Protein AF-0000000085936648 (afdb_homodimer)

Nearest PDB structures (foldseek):
  6j65-assembly1_B  TM=9.846E-01  e=3.143E-17  Homo sapiens
  5waa-assembly1_B  TM=9.973E-01  e=6.636E-17  Homo sapiens
  5km6-assembly1_A-2  TM=9.902E-01  e=6.236E-17  Homo sapiens
  7q2u-assembly2_DDD  TM=9.787E-01  e=6.636E-17  Homo sapiens
  1kpc-assembly1_B  TM=9.960E-01  e=1.797E-16  Homo sapiens

Solvent-accessible surface area (backbone atoms only — not comparable to full-atom values): 17339 Å² total; per-residue (Å²): 136,84,81,74,78,74,75,72,74,74,54,70,61,56,55,50,49,48,51,51,50,50,49,48,45,48,49,47,48,50,49,53,68,63,43,30,67,52,37,58,43,7,72,70,45,62,76,68,81,85,48,74,63,56,36,43,74,69,64,73,43,93,73,57,68,75,48,74,63,97,55,35,41,29,28,52,47,91,75,56,83,39,86,36,28,33,34,37,28,56,66,63,92,43,46,41,65,77,72,59,51,82,89,39,25,58,59,47,6,48,49,55,50,47,50,34,51,51,38,54,74,70,63,40,82,59,14,26,30,40,36,34,48,27,45,44,19,26,28,24,51,60,56,50,39,46,36,39,37,38,20,75,49,76,41,50,53,61,56,59,138,82,81,74,79,75,74,71,74,74,53,70,62,56,56,52,47,50,51,49,48,50,48,48,46,47,48,46,48,50,48,54,69,63,43,31,67,52,38,57,42,7,72,70,44,64,77,69,81,86,49,75,62,56,34,42,74,69,64,73,44,91,72,60,68,76,50,72,62,97,54,35,42,28,30,50,46,92,75,56,81,39,86,36,28,31,34,36,30,55,66,62,94,44,44,43,63,76,72,62,51,81,90,38,25,59,59,49,7,48,51,55,51,46,50,34,51,51,38,56,75,70,62,39,80,58,14,26,30,41,36,33,48,27,44,46,19,26,28,24,52,61,54,48,39,45,35,39,38,36,18,74,50,77,42,50,53,61,57,59

Sequence (320 aa):
MMIAAIFGRLPFSAISSIRVMKYTERLLHLHLRRMSSEVVKSQTAVAGGDTIFGRIIRKEIPAKIIHEDDYALAFHDVSPQAPIHFLVIPKKPLDMLQNATEQDEALLGKLMLMAAKVAKMLDLKDGYRVVVNNGRHGCQSVYHLHLHVLGGRQLDWPPGMMIAAIFGRLPFSAISSIRVMKYTERLLHLHLRRMSSEVVKSQTAVAGGDTIFGRIIRKEIPAKIIHEDDYALAFHDVSPQAPIHFLVIPKKPLDMLQNATEQDEALLGKLMLMAAKVAKMLDLKDGYRVVVNNGRHGCQSVYHLHLHVLGGRQLDWPPG

InterPro domains:
  IPR001310 Histidine triad (HIT) protein [PR00332] (52-68)
  IPR001310 Histidine triad (HIT) protein [PR00332] (73-91)
  IPR001310 Histidine triad (HIT) protein [PR00332] (140-150)
  IPR001310 Histidine triad (HIT) protein [PTHR23089] (29-160)
  IPR011146 HIT-like domain [PF01230] (58-154)
  IPR011146 HIT-like domain [PS51084] (52-160)
  IPR019808 Histidine triad, conserved site [PS00892] (133-151)
  IPR036265 HIT-like superfamily [G3DSA:3.30.428.10] (33-160)
  IPR036265 HIT-like superfamily [SSF54197] (49-159)

Foldseek 3Di:
DPPPPPPPPPPPVVVVVVVVVVVVVVVVVVVVVPDDPLLVLLVPADDDDDWVVLCVLVVVDDFAWQDDDPFWTKTFDPDAPAPGKIKIFTNPFAQFPVPDDPVCVVSVVVSVVVLVVSCVVVPQPVDWDWAWQGHNVSSDNGRGTMIMIHGPDDDDPPPD/DPPPPCPPPPPPVVVVVVVVVVVVVVVVVVVVVPDDPLLVLLVPADDDDDWVVLCVLVVVDDFAWQDDDPFWTKTFDPDAPAPGKIKIFTNDFAQFPVPDDPVCVVSVVVSVVVLVVSCVVVPQPVDWDWAWQGHNVSSDNGRGTMIMIHGPDDDDPPPD

Structure (mmCIF, N/CA/C/O backbone):
data_AF-0000000085936648-model_v1
#
loop_
_entity.id
_entity.type
_entity.pdbx_description
1 polymer 'HIT domain-containing protein'
#
loop_
_atom_site.group_PDB
_atom_site.id
_atom_site.type_symbol
_atom_site.label_atom_id
_atom_site.label_alt_id
_atom_site.label_comp_id
_atom_site.label_asym_id
_atom_site.label_entity_id
_atom_site.label_seq_id
_atom_site.pdbx_PDB_ins_code
_atom_site.Cartn_x
_atom_site.Cartn_y
_atom_site.Cartn_z
_atom_site.occupancy
_atom_site.B_iso_or_equiv
_atom_site.auth_seq_id
_atom_site.auth_comp_id
_atom_site.auth_asym_id
_atom_site.auth_atom_id
_atom_site.pdbx_PDB_model_num
ATOM 1 N N . MET A 1 1 ? -24.875 76.562 -0.358 1 28.91 1 MET A N 1
ATOM 2 C CA . MET A 1 1 ? -24.219 75.5 -1.089 1 28.91 1 MET A CA 1
ATOM 3 C C . MET A 1 1 ? -24.203 74.25 -0.261 1 28.91 1 MET A C 1
ATOM 5 O O . MET A 1 1 ? -23.609 74.188 0.824 1 28.91 1 MET A O 1
ATOM 9 N N . MET A 1 2 ? -25.344 73.375 -0.375 1 32.31 2 MET A N 1
ATOM 10 C CA . MET A 1 2 ? -25.844 72.125 0.295 1 32.31 2 MET A CA 1
ATOM 11 C C . MET A 1 2 ? -24.906 70.938 0.043 1 32.31 2 MET A C 1
ATOM 13 O O . MET A 1 2 ? -24.672 70.562 -1.105 1 32.31 2 MET A O 1
ATOM 17 N N . ILE A 1 3 ? -23.812 70.812 0.792 1 36.78 3 ILE A N 1
ATOM 18 C CA . ILE A 1 3 ? -22.891 69.688 0.75 1 36.78 3 ILE A CA 1
ATOM 19 C C . ILE A 1 3 ? -23.656 68.375 0.926 1 36.78 3 ILE A C 1
ATOM 21 O O . ILE A 1 3 ? -24.219 68.125 1.993 1 36.78 3 ILE A O 1
ATOM 25 N N . ALA A 1 4 ? -24.438 67.938 -0.12 1 36.66 4 ALA A N 1
ATOM 26 C CA . ALA A 1 4 ? -25.094 66.625 -0.205 1 36.66 4 ALA A CA 1
ATOM 27 C C . ALA A 1 4 ? -24.109 65.5 0.046 1 36.66 4 ALA A C 1
ATOM 29 O O . ALA A 1 4 ? -23.078 65.375 -0.628 1 36.66 4 ALA A O 1
ATOM 30 N N . ALA A 1 5 ? -24.016 65 1.308 1 37.31 5 ALA A N 1
ATOM 31 C CA . ALA A 1 5 ? -23.328 63.812 1.857 1 37.31 5 ALA A CA 1
ATOM 32 C C . ALA A 1 5 ? -23.625 62.562 1.033 1 37.31 5 ALA A C 1
ATOM 34 O O . ALA A 1 5 ? -24.766 62.125 0.931 1 37.31 5 ALA A O 1
ATOM 35 N N . ILE A 1 6 ? -23 62.375 -0.146 1 37.66 6 ILE A N 1
ATOM 36 C CA . ILE A 1 6 ? -23.047 61.219 -1.019 1 37.66 6 ILE A CA 1
ATOM 37 C C . ILE A 1 6 ? -22.734 59.938 -0.211 1 37.66 6 ILE A C 1
ATOM 39 O O . ILE A 1 6 ? -21.578 59.688 0.118 1 37.66 6 ILE A O 1
ATOM 43 N N . PHE A 1 7 ? -23.266 59.719 1.041 1 38.62 7 PHE A N 1
ATOM 44 C CA . PHE A 1 7 ? -23.031 58.406 1.599 1 38.62 7 PHE A CA 1
ATOM 45 C C . PHE A 1 7 ? -23.547 57.312 0.65 1 38.62 7 PHE A C 1
ATOM 47 O O . PHE A 1 7 ? -24.75 57.188 0.443 1 38.62 7 PHE A O 1
ATOM 54 N N . GLY A 1 8 ? -22.906 57.156 -0.503 1 37.22 8 GLY A N 1
ATOM 55 C CA . GLY A 1 8 ? -23.172 56.062 -1.429 1 37.22 8 GLY A CA 1
ATOM 56 C C . GLY A 1 8 ? -23.312 54.719 -0.741 1 37.22 8 GLY A C 1
ATOM 57 O O . GLY A 1 8 ? -22.516 54.375 0.135 1 37.22 8 GLY A O 1
ATOM 58 N N . ARG A 1 9 ? -24.562 54.219 -0.511 1 42.78 9 ARG A N 1
ATOM 59 C CA . ARG A 1 9 ? -24.938 52.875 -0.114 1 42.78 9 ARG A CA 1
ATOM 60 C C . ARG A 1 9 ? -24.125 51.812 -0.872 1 42.78 9 ARG A C 1
ATOM 62 O O . ARG A 1 9 ? -24.219 51.719 -2.096 1 42.78 9 ARG A O 1
ATOM 69 N N . LEU A 1 10 ? -22.906 51.562 -0.422 1 47.91 10 LEU A N 1
ATOM 70 C CA . LEU A 1 10 ? -22.328 50.344 -1.005 1 47.91 10 LEU A CA 1
ATOM 71 C C . LEU A 1 10 ? -23.359 49.219 -1.045 1 47.91 10 LEU A C 1
ATOM 73 O O . LEU A 1 10 ? -24.016 48.938 -0.042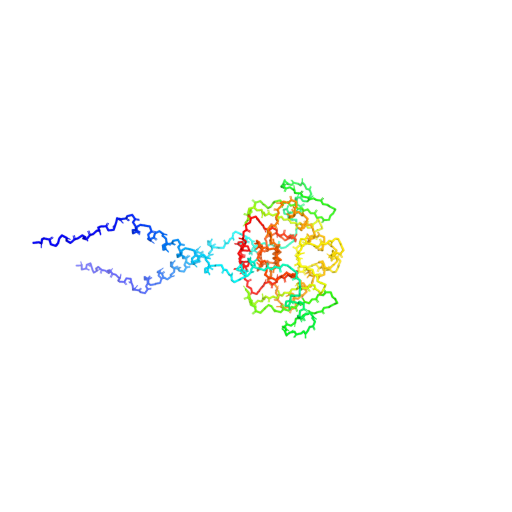 1 47.91 10 LEU A O 1
ATOM 77 N N . PRO A 1 11 ? -23.891 48.938 -2.213 1 48.47 11 PRO A N 1
ATOM 78 C CA . PRO A 1 11 ? -24.984 47.938 -2.322 1 48.47 11 PRO A CA 1
ATOM 79 C C . PRO A 1 11 ? -24.672 46.656 -1.583 1 48.47 11 PRO A C 1
ATOM 81 O O . PRO A 1 11 ? -23.516 46.281 -1.404 1 48.47 11 PRO A O 1
ATOM 84 N N . PHE A 1 12 ? -25.609 46.156 -0.794 1 56.31 12 PHE A N 1
ATOM 85 C CA . PHE A 1 12 ? -25.688 44.875 -0.09 1 56.31 12 PHE A CA 1
ATOM 86 C C . PHE A 1 12 ? -25.031 43.781 -0.908 1 56.31 12 PHE A C 1
ATOM 88 O O . PHE A 1 12 ? -24.438 42.844 -0.348 1 56.31 12 PHE A O 1
ATOM 95 N N . SER A 1 13 ? -24.938 44.094 -2.146 1 56.53 13 SER A N 1
ATOM 96 C CA . SER A 1 13 ? -24.406 43.062 -3.025 1 56.53 13 SER A CA 1
ATOM 97 C C . SER A 1 13 ? -22.891 42.969 -2.893 1 56.53 13 SER A C 1
ATOM 99 O O . SER A 1 13 ? -22.328 41.875 -2.949 1 56.53 13 SER A O 1
ATOM 101 N N . ALA A 1 14 ? -22.266 44.062 -2.615 1 59.75 14 ALA A N 1
ATOM 102 C CA . ALA A 1 14 ? -20.812 44.031 -2.482 1 59.75 14 ALA A CA 1
ATOM 103 C C . ALA A 1 14 ? -20.391 43.375 -1.169 1 59.75 14 ALA A C 1
ATOM 105 O O . ALA A 1 14 ? -19.406 42.625 -1.123 1 59.75 14 ALA A O 1
ATOM 106 N N . ILE A 1 15 ? -21.219 43.562 -0.133 1 61 15 ILE A N 1
ATOM 107 C CA . ILE A 1 15 ? -20.906 42.969 1.148 1 61 15 ILE A CA 1
ATOM 108 C C . ILE A 1 15 ? -21.125 41.438 1.063 1 61 15 ILE A C 1
ATOM 110 O O . ILE A 1 15 ? -20.297 40.656 1.549 1 61 15 ILE A O 1
ATOM 114 N N . SER A 1 16 ? -22.156 41.125 0.274 1 60.69 16 SER A N 1
ATOM 115 C CA . SER A 1 16 ? -22.406 39.719 0.083 1 60.69 16 SER A CA 1
ATOM 116 C C . SER A 1 16 ? -21.297 39.062 -0.729 1 60.69 16 SER A C 1
ATOM 118 O O . SER A 1 16 ? -20.891 37.938 -0.431 1 60.69 16 SER A O 1
ATOM 120 N N . SER A 1 17 ? -20.75 39.938 -1.588 1 62.66 17 SER A N 1
ATOM 121 C CA . SER A 1 17 ? -19.688 39.406 -2.439 1 62.66 17 SER A CA 1
ATOM 122 C C . SER A 1 17 ? -18.375 39.25 -1.666 1 62.66 17 SER A C 1
ATOM 124 O O . SER A 1 17 ? -17.656 38.281 -1.844 1 62.66 17 SER A O 1
ATOM 126 N N . ILE A 1 18 ? -18.203 40.156 -0.764 1 63.81 18 ILE A N 1
ATOM 127 C CA . ILE A 1 18 ? -16.969 40.125 0.02 1 63.81 18 ILE A CA 1
ATOM 128 C C . ILE A 1 18 ? -17.047 39 1.047 1 63.81 18 ILE A C 1
ATOM 130 O O . ILE A 1 18 ? -16.078 38.281 1.266 1 63.81 18 ILE A O 1
ATOM 134 N N . ARG A 1 19 ? -18.203 38.875 1.619 1 62.12 19 ARG A N 1
ATOM 135 C CA . ARG A 1 19 ? -18.406 37.812 2.596 1 62.12 19 ARG A CA 1
ATOM 136 C C . ARG A 1 19 ? -18.297 36.438 1.937 1 62.12 19 ARG A C 1
ATOM 138 O O . ARG A 1 19 ? -17.688 35.531 2.49 1 62.12 19 ARG A O 1
ATOM 145 N N . VAL A 1 20 ? -18.844 36.281 0.724 1 62.03 20 VAL A N 1
ATOM 146 C CA . VAL A 1 20 ? -18.75 35.031 -0.027 1 62.03 20 VAL A CA 1
ATOM 147 C C . VAL A 1 20 ? -17.297 34.812 -0.427 1 62.03 20 VAL A C 1
ATOM 149 O O . VAL A 1 20 ? -16.797 33.688 -0.335 1 62.03 20 VAL A O 1
ATOM 152 N N . MET A 1 21 ? -16.594 35.812 -0.813 1 61.25 21 MET A N 1
ATOM 153 C CA . MET A 1 21 ? -15.188 35.688 -1.181 1 61.25 21 MET A CA 1
ATOM 154 C C . MET A 1 21 ? -14.336 35.344 0.038 1 61.25 21 MET A C 1
ATOM 156 O O . MET A 1 21 ? -13.414 34.5 -0.052 1 61.25 21 MET A O 1
ATOM 160 N N . LYS A 1 22 ? -14.602 35.969 1.188 1 63.72 22 LYS A N 1
ATOM 161 C CA . LYS A 1 22 ? -13.859 35.656 2.41 1 63.72 22 LYS A CA 1
ATOM 162 C C . LYS A 1 22 ? -14.156 34.25 2.896 1 63.72 22 LYS A C 1
ATOM 164 O O . LYS A 1 22 ? -13.258 33.562 3.352 1 63.72 22 LYS A O 1
ATOM 169 N N . TYR A 1 23 ? -15.305 33.844 2.766 1 62.88 23 TYR A N 1
ATOM 170 C CA . TYR A 1 23 ? -15.688 32.5 3.152 1 62.88 23 TYR A CA 1
ATOM 171 C C . TYR A 1 23 ? -15.055 31.453 2.23 1 62.88 23 TYR A C 1
ATOM 173 O O . TYR A 1 23 ? -14.586 30.406 2.686 1 62.88 23 TYR A O 1
ATOM 181 N N . THR A 1 24 ? -15.047 31.812 0.921 1 60.25 24 THR A N 1
ATOM 182 C CA . THR A 1 24 ? -14.391 30.938 -0.046 1 60.25 24 THR A CA 1
ATOM 183 C C . THR A 1 24 ? -12.883 30.891 0.197 1 60.25 24 THR A C 1
ATOM 185 O O . THR A 1 24 ? -12.258 29.844 0.09 1 60.25 24 THR A O 1
ATOM 188 N N . GLU A 1 25 ? -12.367 31.984 0.472 1 59.94 25 GLU A N 1
ATOM 189 C CA . GLU A 1 25 ? -10.953 32.031 0.811 1 59.94 25 GLU A CA 1
ATOM 190 C C . GLU A 1 25 ? -10.672 31.266 2.104 1 59.94 25 GLU A C 1
ATOM 192 O O . GLU A 1 25 ? -9.68 30.531 2.201 1 59.94 25 GLU A O 1
ATOM 197 N N . ARG A 1 26 ? -11.5 31.469 3.104 1 58.88 26 ARG A N 1
ATOM 198 C CA . ARG A 1 26 ? -11.352 30.719 4.344 1 58.88 26 ARG A CA 1
ATOM 199 C C . ARG A 1 26 ? -11.555 29.219 4.109 1 58.88 26 ARG A C 1
ATOM 201 O O . ARG A 1 26 ? -10.836 28.406 4.672 1 58.88 26 ARG A O 1
ATOM 208 N N . LEU A 1 27 ? -12.516 28.891 3.334 1 57.62 27 LEU A N 1
ATOM 209 C CA . LEU A 1 27 ? -12.727 27.5 2.979 1 57.62 27 LEU A CA 1
ATOM 210 C C . LEU A 1 27 ? -11.555 26.953 2.174 1 57.62 27 LEU A C 1
ATOM 212 O O . LEU A 1 27 ? -11.133 25.812 2.381 1 57.62 27 LEU A O 1
ATOM 216 N N . LEU A 1 28 ? -11.07 27.812 1.265 1 56.62 28 LEU A N 1
ATOM 217 C CA . LEU A 1 28 ? -9.867 27.438 0.521 1 56.62 28 LEU A CA 1
ATOM 218 C C . LEU A 1 28 ? -8.672 27.312 1.455 1 56.62 28 LEU A C 1
ATOM 220 O O . LEU A 1 28 ? -7.871 26.375 1.318 1 56.62 28 LEU A O 1
ATOM 224 N N . HIS A 1 29 ? -8.531 28.328 2.277 1 55.19 29 HIS A N 1
ATOM 225 C CA . HIS A 1 29 ? -7.457 28.297 3.264 1 55.19 29 HIS A CA 1
ATOM 226 C C . HIS A 1 29 ? -7.609 27.094 4.191 1 55.19 29 HIS A C 1
ATOM 228 O O . HIS A 1 29 ? -6.617 26.453 4.543 1 55.19 29 HIS A O 1
ATOM 234 N N . LEU A 1 30 ? -8.758 26.859 4.629 1 52.84 30 LEU A N 1
ATOM 235 C CA . LEU A 1 30 ? -9.023 25.688 5.469 1 52.84 30 LEU A CA 1
ATOM 236 C C . LEU A 1 30 ? -8.773 24.391 4.703 1 52.84 30 LEU A C 1
ATOM 238 O O . LEU A 1 30 ? -8.25 23.438 5.262 1 52.84 30 LEU A O 1
ATOM 242 N N . HIS A 1 31 ? -9.156 24.484 3.445 1 52.34 31 HIS A N 1
ATOM 243 C CA . HIS A 1 31 ? -8.898 23.344 2.58 1 52.34 31 HIS A CA 1
ATOM 244 C C . HIS A 1 31 ? -7.402 23.141 2.369 1 52.34 31 HIS A C 1
ATOM 246 O O . HIS A 1 31 ? -6.91 22.016 2.406 1 52.34 31 HIS A O 1
ATOM 252 N N . LEU A 1 32 ? -6.777 24.266 2.043 1 52.38 32 LEU A N 1
ATOM 253 C CA . LEU A 1 32 ? -5.328 24.203 1.87 1 52.38 32 LEU A CA 1
ATOM 254 C C . LEU A 1 32 ? -4.641 23.797 3.17 1 52.38 32 LEU A C 1
ATOM 256 O O . LEU A 1 32 ? -3.646 23.078 3.152 1 52.38 32 LEU A O 1
ATOM 260 N N . ARG A 1 33 ? -5.113 24.422 4.156 1 51.34 33 ARG A N 1
ATOM 261 C CA . ARG A 1 33 ? -4.559 24.094 5.465 1 51.34 33 ARG A CA 1
ATOM 262 C C . ARG A 1 33 ? -4.77 22.625 5.793 1 51.34 33 ARG A C 1
ATOM 264 O O . ARG A 1 33 ? -3.951 22.016 6.484 1 51.34 33 ARG A O 1
ATOM 271 N N . ARG A 1 34 ? -5.832 22.141 5.125 1 56.5 34 ARG A N 1
ATOM 272 C CA . ARG A 1 34 ? -6.184 20.781 5.512 1 56.5 34 ARG A CA 1
ATOM 273 C C . ARG A 1 34 ? -5.402 19.766 4.688 1 56.5 34 ARG A C 1
ATOM 275 O O . ARG A 1 34 ? -5.379 18.578 5.023 1 56.5 34 ARG A O 1
ATOM 282 N N . MET A 1 35 ? -4.785 20.375 3.594 1 64.19 35 MET A N 1
ATOM 283 C CA . MET A 1 35 ? -3.99 19.422 2.816 1 64.19 35 MET A CA 1
ATOM 284 C C . MET A 1 35 ? -2.648 19.156 3.492 1 64.19 35 MET A C 1
ATOM 286 O O . MET A 1 35 ? -1.931 20.094 3.85 1 64.19 35 MET A O 1
ATOM 290 N N . SER A 1 36 ? -2.461 17.984 3.715 1 75.75 36 SER A N 1
ATOM 291 C CA . SER A 1 36 ? -1.197 17.594 4.332 1 75.75 36 SER A CA 1
ATOM 292 C C . SER A 1 36 ? -0.01 18.016 3.471 1 75.75 36 SER A C 1
ATOM 294 O O . SER A 1 36 ? -0.155 18.234 2.266 1 75.75 36 SER A O 1
ATOM 296 N N . SER A 1 37 ? 1.037 18.328 4.012 1 84.94 37 SER A N 1
ATOM 297 C CA . SER A 1 37 ? 2.266 18.703 3.32 1 84.94 37 SER A CA 1
ATOM 298 C C . SER A 1 37 ? 2.588 17.719 2.193 1 84.94 37 SER A C 1
ATOM 300 O O . SER A 1 37 ? 3.045 18.125 1.124 1 84.94 37 SER A O 1
ATOM 302 N N . GLU A 1 38 ? 2.301 16.453 2.381 1 88.88 38 GLU A N 1
ATOM 303 C CA . GLU A 1 38 ? 2.594 15.453 1.363 1 88.88 38 GLU A CA 1
ATOM 304 C C . GLU A 1 38 ? 1.718 15.648 0.129 1 88.88 38 GLU A C 1
ATOM 306 O O . GLU A 1 38 ? 2.178 15.469 -1 1 88.88 38 GLU A O 1
ATOM 311 N N . VAL A 1 39 ? 0.491 16.016 0.341 1 93.12 39 VAL A N 1
ATOM 312 C CA . VAL A 1 39 ? -0.423 16.281 -0.766 1 93.12 39 VAL A CA 1
ATOM 313 C C . VAL A 1 39 ? 0.065 17.484 -1.565 1 93.12 39 VAL A C 1
ATOM 315 O O . VAL A 1 39 ? 0.135 17.438 -2.795 1 93.12 39 VAL A O 1
ATOM 318 N N . VAL A 1 40 ? 0.46 18.516 -0.835 1 91.88 40 VAL A N 1
ATOM 319 C CA . VAL A 1 40 ? 0.924 19.75 -1.472 1 91.88 40 VAL A CA 1
ATOM 320 C C . VAL A 1 40 ? 2.201 19.469 -2.262 1 91.88 40 VAL A C 1
ATOM 322 O O . VAL A 1 40 ? 2.316 19.859 -3.426 1 91.88 40 VAL A O 1
ATOM 325 N N . LYS A 1 41 ? 3.127 18.766 -1.657 1 92.06 41 LYS A N 1
ATOM 326 C CA . LYS A 1 41 ? 4.395 18.453 -2.309 1 92.06 41 LYS A CA 1
ATOM 327 C C . LYS A 1 41 ? 4.172 17.625 -3.57 1 92.06 41 LYS A C 1
ATOM 329 O O . LYS A 1 41 ? 4.887 17.797 -4.562 1 92.06 41 LYS A O 1
ATOM 334 N N . SER A 1 42 ? 3.229 16.75 -3.572 1 93.5 42 SER A N 1
ATOM 335 C CA . SER A 1 42 ? 2.975 15.867 -4.703 1 93.5 42 SER A CA 1
ATOM 336 C C . SER A 1 42 ? 2.445 16.656 -5.906 1 93.5 42 SER A C 1
ATOM 338 O O . SER A 1 42 ? 2.527 16.172 -7.043 1 93.5 42 SER A O 1
ATOM 340 N N . GLN A 1 43 ? 1.901 17.875 -5.656 1 92.5 43 GLN A N 1
ATOM 341 C CA . GLN A 1 43 ? 1.337 18.688 -6.738 1 92.5 43 GLN A CA 1
ATOM 342 C C . GLN A 1 43 ? 2.436 19.297 -7.602 1 92.5 43 GLN A C 1
ATOM 344 O O . GLN A 1 43 ? 2.197 19.656 -8.758 1 92.5 43 GLN A O 1
ATOM 349 N N . THR A 1 44 ? 3.623 19.375 -7.051 1 91.06 44 THR A N 1
ATOM 350 C CA . THR A 1 44 ? 4.684 20.062 -7.785 1 91.06 44 THR A CA 1
ATOM 351 C C . THR A 1 44 ? 5.867 19.125 -8.023 1 91.06 44 THR A C 1
ATOM 353 O O . THR A 1 44 ? 6.816 19.484 -8.719 1 91.06 44 THR A O 1
ATOM 356 N N . ALA A 1 45 ? 5.773 17.938 -7.434 1 90.69 45 ALA A N 1
ATOM 357 C CA . ALA A 1 45 ? 6.863 16.984 -7.621 1 90.69 45 ALA A CA 1
ATOM 358 C C . ALA A 1 45 ? 6.973 16.562 -9.086 1 90.69 45 ALA A C 1
ATOM 360 O O . ALA A 1 45 ? 5.965 16.438 -9.781 1 90.69 45 ALA A O 1
ATOM 361 N N . VAL A 1 46 ? 8.195 16.391 -9.5 1 85.81 46 VAL A N 1
ATOM 362 C CA . VAL A 1 46 ? 8.414 16.016 -10.891 1 85.81 46 VAL A CA 1
ATOM 363 C C . VAL A 1 46 ? 9.281 14.758 -10.961 1 85.81 46 VAL A C 1
ATOM 365 O O . VAL A 1 46 ? 10.172 14.57 -10.133 1 85.81 46 VAL A O 1
ATOM 368 N N . ALA A 1 47 ? 9.008 13.969 -11.977 1 84.06 47 ALA A N 1
ATOM 369 C CA . ALA A 1 47 ? 9.828 12.789 -12.211 1 84.06 47 ALA A CA 1
ATOM 370 C C . ALA A 1 47 ? 11.133 13.156 -12.906 1 84.06 47 ALA A C 1
ATOM 372 O O . ALA A 1 47 ? 11.219 14.195 -13.57 1 84.06 47 ALA A O 1
ATOM 373 N N . GLY A 1 48 ? 12.125 12.352 -12.625 1 83.44 48 GLY A N 1
ATOM 374 C CA . GLY A 1 48 ? 13.391 12.578 -13.305 1 83.44 48 GLY A CA 1
ATOM 375 C C . GLY A 1 48 ? 14.477 13.102 -12.383 1 83.44 48 GLY A C 1
ATOM 376 O O . GLY A 1 48 ? 14.18 13.719 -11.359 1 83.44 48 GLY A O 1
ATOM 377 N N . GLY A 1 49 ? 15.609 12.758 -12.664 1 85.44 49 GLY A N 1
ATOM 378 C CA . GLY A 1 49 ? 16.781 13.242 -11.961 1 85.44 49 GLY A CA 1
ATOM 379 C C . GLY A 1 49 ? 17.078 12.469 -10.688 1 85.44 49 GLY A C 1
ATOM 380 O O . GLY A 1 49 ? 16.438 11.453 -10.414 1 85.44 49 GLY A O 1
ATOM 381 N N . ASP A 1 50 ? 18.047 12.953 -9.977 1 92.12 50 ASP A N 1
ATOM 382 C CA . ASP A 1 50 ? 18.422 12.367 -8.695 1 92.12 50 ASP A CA 1
ATOM 383 C C . ASP A 1 50 ? 17.438 12.766 -7.598 1 92.12 50 ASP A C 1
ATOM 385 O O . ASP A 1 50 ? 16.812 13.828 -7.664 1 92.12 50 ASP A O 1
ATOM 389 N N . THR A 1 51 ? 17.141 11.859 -6.723 1 95.56 51 THR A N 1
ATOM 390 C CA . THR A 1 51 ? 16.266 12.133 -5.594 1 95.56 51 THR A CA 1
ATOM 391 C C . THR A 1 51 ? 17.016 12.039 -4.273 1 95.56 51 THR A C 1
ATOM 393 O O . THR A 1 51 ? 18.156 11.57 -4.242 1 95.56 51 THR A O 1
ATOM 396 N N . ILE A 1 52 ? 16.391 12.523 -3.23 1 94.62 52 ILE A N 1
ATOM 397 C CA . ILE A 1 52 ? 16.969 12.406 -1.893 1 94.62 52 ILE A CA 1
ATOM 398 C C . ILE A 1 52 ? 17.203 10.938 -1.552 1 94.62 52 ILE A C 1
ATOM 400 O O . ILE A 1 52 ? 18.156 10.602 -0.848 1 94.62 52 ILE A O 1
ATOM 404 N N . PHE A 1 53 ? 16.422 10.055 -2.135 1 97.56 53 PHE A N 1
ATOM 405 C CA . PHE A 1 53 ? 16.578 8.625 -1.862 1 97.56 53 PHE A CA 1
ATOM 406 C C . PHE A 1 53 ? 17.828 8.07 -2.539 1 97.56 53 PHE A C 1
ATOM 408 O O . PHE A 1 53 ? 18.516 7.219 -1.979 1 97.56 53 PHE A O 1
ATOM 415 N N . GLY A 1 54 ? 18 8.57 -3.732 1 97.31 54 GLY A N 1
ATOM 416 C CA . GLY A 1 54 ? 19.281 8.219 -4.352 1 97.31 54 GLY A CA 1
ATOM 417 C C . GLY A 1 54 ? 20.484 8.594 -3.508 1 97.31 54 GLY A C 1
ATOM 418 O O . GLY A 1 54 ? 21.438 7.82 -3.402 1 97.31 54 GLY A O 1
ATOM 419 N N . ARG A 1 55 ? 20.422 9.719 -2.877 1 97.44 55 ARG A N 1
ATOM 420 C CA . ARG A 1 55 ? 21.5 10.211 -2.031 1 97.44 55 ARG A CA 1
ATOM 421 C C . ARG A 1 55 ? 21.641 9.352 -0.775 1 97.44 55 ARG A C 1
ATOM 423 O O . ARG A 1 55 ? 22.75 9.133 -0.29 1 97.44 55 ARG A O 1
ATOM 430 N N . ILE A 1 56 ? 20.547 8.898 -0.264 1 97.69 56 ILE A N 1
ATOM 431 C CA . ILE A 1 56 ? 20.562 8.008 0.893 1 97.69 56 ILE A CA 1
ATOM 432 C C . ILE A 1 56 ? 21.219 6.68 0.511 1 97.69 56 ILE A C 1
ATOM 434 O O . ILE A 1 56 ? 22.062 6.164 1.243 1 97.69 56 ILE A O 1
ATOM 438 N N . ILE A 1 57 ? 20.875 6.125 -0.652 1 98.06 57 ILE A N 1
ATOM 439 C CA . ILE A 1 57 ? 21.406 4.855 -1.131 1 98.06 57 ILE A CA 1
ATOM 440 C C . ILE A 1 57 ? 22.922 4.953 -1.283 1 98.06 57 ILE A C 1
ATOM 442 O O . ILE A 1 57 ? 23.656 4.027 -0.921 1 98.06 57 ILE A O 1
ATOM 446 N N . ARG A 1 58 ? 23.344 6.047 -1.736 1 97.56 58 ARG A N 1
ATOM 447 C CA . ARG A 1 58 ? 24.766 6.27 -1.979 1 97.56 58 ARG A CA 1
ATOM 448 C C . ARG A 1 58 ? 25.453 6.758 -0.714 1 97.56 58 ARG A C 1
ATOM 450 O O . ARG A 1 58 ? 26.641 7.125 -0.751 1 97.56 58 ARG A O 1
ATOM 457 N N . LYS A 1 59 ? 24.812 6.914 0.373 1 97.75 59 LYS A N 1
ATOM 458 C CA . LYS A 1 59 ? 25.312 7.266 1.696 1 97.75 59 LYS A CA 1
ATOM 459 C C . LYS A 1 59 ? 25.875 8.688 1.711 1 97.75 59 LYS A C 1
ATOM 461 O O . LYS A 1 59 ? 26.844 8.961 2.416 1 97.75 59 LYS A O 1
ATOM 466 N N . GLU A 1 60 ? 25.25 9.5 0.874 1 97.44 60 GLU A N 1
ATOM 467 C CA . GLU A 1 60 ? 25.656 10.898 0.819 1 97.44 60 GLU A CA 1
ATOM 468 C C . GLU A 1 60 ? 24.984 11.719 1.911 1 97.44 60 GLU A C 1
ATOM 470 O O . GLU A 1 60 ? 25.469 12.789 2.283 1 97.44 60 GLU A O 1
ATOM 475 N N . ILE A 1 61 ? 23.828 11.281 2.311 1 96.38 61 ILE A N 1
ATOM 476 C CA . ILE A 1 61 ? 23.125 11.906 3.424 1 96.38 61 ILE A CA 1
ATOM 477 C C . ILE A 1 61 ? 22.703 10.836 4.434 1 96.38 61 ILE A C 1
ATOM 479 O O . ILE A 1 61 ? 22.516 9.672 4.07 1 96.38 61 ILE A O 1
ATOM 483 N N . PRO A 1 62 ? 22.594 11.336 5.695 1 96.5 62 PRO A N 1
ATOM 484 C CA . PRO A 1 62 ? 22.266 10.336 6.719 1 96.5 62 PRO A CA 1
ATOM 485 C C . PRO A 1 62 ? 20.797 9.906 6.676 1 96.5 62 PRO A C 1
ATOM 487 O O . PRO A 1 62 ? 19.938 10.695 6.277 1 96.5 62 PRO A O 1
ATOM 490 N N . ALA A 1 63 ? 20.5 8.75 7.047 1 97 63 ALA A N 1
ATOM 491 C CA . ALA A 1 63 ? 19.172 8.164 7.285 1 97 63 ALA A CA 1
ATOM 492 C C . ALA A 1 63 ? 19.234 7.109 8.391 1 97 63 ALA A C 1
ATOM 494 O O . ALA A 1 63 ? 20.281 6.492 8.617 1 97 63 ALA A O 1
ATOM 495 N N . LYS A 1 64 ? 18.203 6.969 9.109 1 98.38 64 LYS A N 1
ATOM 496 C CA . LYS A 1 64 ? 18.125 5.922 10.125 1 98.38 64 LYS A CA 1
ATOM 497 C C . LYS A 1 64 ? 17.781 4.574 9.5 1 98.38 64 LYS A C 1
ATOM 499 O O . LYS A 1 64 ? 16.625 4.137 9.562 1 98.38 64 LYS A O 1
ATOM 504 N N . ILE A 1 65 ? 18.797 3.891 9.078 1 98.62 65 ILE A N 1
ATOM 505 C CA . ILE A 1 65 ? 18.641 2.65 8.328 1 98.62 65 ILE A CA 1
ATOM 506 C C . ILE A 1 65 ? 18.281 1.51 9.273 1 98.62 65 ILE A C 1
ATOM 508 O O . ILE A 1 65 ? 18.875 1.388 10.352 1 98.62 65 ILE A O 1
ATOM 512 N N . ILE A 1 66 ? 17.344 0.729 8.906 1 98.88 66 ILE A N 1
ATOM 513 C CA . ILE A 1 66 ? 16.922 -0.427 9.688 1 98.88 66 ILE A CA 1
ATOM 514 C C . ILE A 1 66 ? 17.531 -1.698 9.102 1 98.88 66 ILE A C 1
ATOM 516 O O . ILE A 1 66 ? 18.016 -2.561 9.844 1 98.88 66 ILE A O 1
ATOM 520 N N . HIS A 1 67 ? 17.406 -1.846 7.816 1 98.81 67 HIS A N 1
ATOM 521 C CA . HIS A 1 67 ? 17.891 -3.035 7.117 1 98.81 67 HIS A CA 1
ATOM 522 C C . HIS A 1 67 ? 18.266 -2.709 5.676 1 98.81 67 HIS A C 1
ATOM 524 O O . HIS A 1 67 ? 17.672 -1.826 5.055 1 98.81 67 HIS A O 1
ATOM 530 N N . GLU A 1 68 ? 19.234 -3.4 5.191 1 98.69 68 GLU A N 1
ATOM 531 C CA . GLU A 1 68 ? 19.719 -3.215 3.824 1 98.69 68 GLU A CA 1
ATOM 532 C C . GLU A 1 68 ? 20.203 -4.527 3.227 1 98.69 68 GLU A C 1
ATOM 534 O O . GLU A 1 68 ? 20.812 -5.344 3.924 1 98.69 68 GLU A O 1
ATOM 539 N N . ASP A 1 69 ? 19.891 -4.789 1.977 1 98.31 69 ASP A N 1
ATOM 540 C CA . ASP A 1 69 ? 20.516 -5.875 1.219 1 98.31 69 ASP A CA 1
ATOM 541 C C . ASP A 1 69 ? 20.922 -5.402 -0.173 1 98.31 69 ASP A C 1
ATOM 543 O O . ASP A 1 69 ? 21.109 -4.207 -0.402 1 98.31 69 ASP A O 1
ATOM 547 N N . ASP A 1 70 ? 21.141 -6.312 -1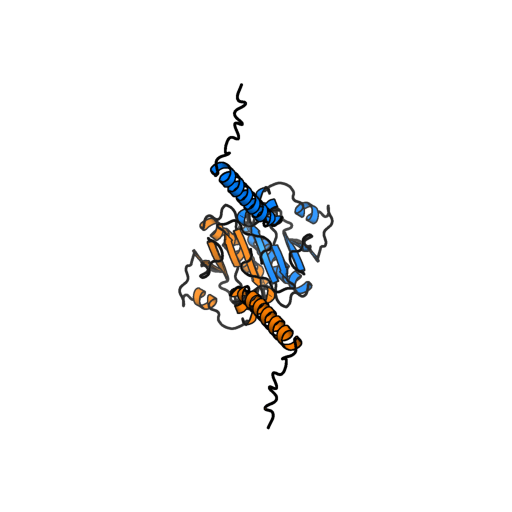.114 1 98.12 70 ASP A N 1
ATOM 548 C CA . ASP A 1 70 ? 21.688 -5.938 -2.412 1 98.12 70 ASP A CA 1
ATOM 549 C C . ASP A 1 70 ? 20.656 -5.227 -3.27 1 98.12 70 ASP A C 1
ATOM 551 O O . ASP A 1 70 ? 21 -4.539 -4.234 1 98.12 70 ASP A O 1
ATOM 555 N N . TYR A 1 71 ? 19.438 -5.277 -2.871 1 98.56 71 TYR A N 1
ATOM 556 C CA . TYR A 1 71 ? 18.375 -4.852 -3.787 1 98.56 71 TYR A CA 1
ATOM 557 C C . TYR A 1 71 ? 17.594 -3.688 -3.203 1 98.56 71 TYR A C 1
ATOM 559 O O . TYR A 1 71 ? 17 -2.895 -3.943 1 98.56 71 TYR A O 1
ATOM 567 N N . ALA A 1 72 ? 17.578 -3.602 -1.831 1 98.81 72 ALA A N 1
ATOM 568 C CA . ALA A 1 72 ? 16.641 -2.666 -1.212 1 98.81 72 ALA A CA 1
ATOM 569 C C . ALA A 1 72 ? 17.203 -2.111 0.094 1 98.81 72 ALA A C 1
ATOM 571 O O . ALA A 1 72 ? 18.156 -2.658 0.647 1 98.81 72 ALA A O 1
ATOM 572 N N . LEU A 1 73 ? 16.703 -1.011 0.457 1 98.88 73 LEU A N 1
ATOM 573 C CA . LEU A 1 73 ? 17.047 -0.315 1.696 1 98.88 73 LEU A CA 1
ATOM 574 C C . LEU A 1 73 ? 15.773 0.033 2.477 1 98.88 73 LEU A C 1
ATOM 576 O O . LEU A 1 73 ? 14.789 0.492 1.898 1 98.88 73 LEU A O 1
ATOM 580 N N . ALA A 1 74 ? 15.766 -0.252 3.818 1 98.94 74 ALA A N 1
ATOM 581 C CA . ALA A 1 74 ? 14.688 0.148 4.719 1 98.94 74 ALA A CA 1
ATOM 582 C C . ALA A 1 74 ? 15.195 1.133 5.773 1 98.94 74 ALA A C 1
ATOM 584 O O . ALA A 1 74 ? 16.219 0.897 6.41 1 98.94 74 ALA A O 1
ATOM 585 N N . PHE A 1 75 ? 14.438 2.248 5.949 1 98.88 75 PHE A N 1
ATOM 586 C CA . PHE A 1 75 ? 14.852 3.27 6.902 1 98.88 75 PHE A CA 1
ATOM 587 C C . PHE A 1 75 ? 13.648 4.027 7.445 1 98.88 75 PHE A C 1
ATOM 589 O O . PHE A 1 75 ? 12.594 4.07 6.801 1 98.88 75 PHE A O 1
ATOM 596 N N . HIS A 1 76 ? 13.805 4.578 8.578 1 98.81 76 HIS A N 1
ATOM 597 C CA . HIS A 1 76 ? 12.695 5.289 9.203 1 98.81 76 HIS A CA 1
ATOM 598 C C . HIS A 1 76 ? 12.367 6.574 8.453 1 98.81 76 HIS A C 1
ATOM 600 O O . HIS A 1 76 ? 13.266 7.301 8.031 1 98.81 76 HIS A O 1
ATOM 606 N N . ASP A 1 77 ? 11.125 6.789 8.211 1 97.94 77 ASP A N 1
ATOM 607 C CA . ASP A 1 77 ? 10.711 8.07 7.645 1 97.94 77 ASP A CA 1
ATOM 608 C C . ASP A 1 77 ? 11 9.219 8.609 1 97.94 77 ASP A C 1
ATOM 610 O O . ASP A 1 77 ? 10.781 9.094 9.812 1 97.94 77 ASP A O 1
ATOM 614 N N . VAL A 1 78 ? 11.344 10.281 8.094 1 95.38 78 VAL A N 1
ATOM 615 C CA . VAL A 1 78 ? 11.742 11.398 8.938 1 95.38 78 VAL A CA 1
ATOM 616 C C . VAL A 1 78 ? 10.5 12.148 9.422 1 95.38 78 VAL A C 1
ATOM 618 O O . VAL A 1 78 ? 10.57 12.938 10.367 1 95.38 78 VAL A O 1
ATOM 621 N N . SER A 1 79 ? 9.352 12.031 8.797 1 95.12 79 SER A N 1
ATOM 622 C CA . SER A 1 79 ? 8.078 12.633 9.156 1 95.12 79 SER A CA 1
ATOM 623 C C . SER A 1 79 ? 7.012 11.562 9.398 1 95.12 79 SER A C 1
ATOM 625 O O . SER A 1 79 ? 6.039 11.477 8.648 1 95.12 79 SER A O 1
ATOM 627 N N . PRO A 1 80 ? 7.18 10.852 10.469 1 97.56 80 PRO A N 1
ATOM 628 C CA . PRO A 1 80 ? 6.324 9.68 10.688 1 97.56 80 PRO A CA 1
ATOM 629 C C . PRO A 1 80 ? 4.852 10.047 10.844 1 97.56 80 PRO A C 1
ATOM 631 O O . PRO A 1 80 ? 4.523 11.047 11.492 1 97.56 80 PRO A O 1
ATOM 634 N N . GLN A 1 81 ? 3.992 9.336 10.188 1 97.62 81 GLN A N 1
ATOM 635 C CA . GLN A 1 81 ? 2.545 9.5 10.25 1 97.62 81 GLN A CA 1
ATOM 636 C C . GLN A 1 81 ? 1.91 8.453 11.164 1 97.62 81 GLN A C 1
ATOM 638 O O . GLN A 1 81 ? 0.685 8.344 11.234 1 97.62 81 GLN A O 1
ATOM 643 N N . ALA A 1 82 ? 2.641 7.594 11.844 1 98 82 ALA A N 1
ATOM 644 C CA . ALA A 1 82 ? 2.301 6.582 12.844 1 98 82 ALA A CA 1
ATOM 645 C C . ALA A 1 82 ? 3.467 6.34 13.797 1 98 82 ALA A C 1
ATOM 647 O O . ALA A 1 82 ? 4.598 6.75 13.523 1 98 82 ALA A O 1
ATOM 648 N N . PRO A 1 83 ? 3.215 5.688 14.969 1 98.62 83 PRO A N 1
ATOM 649 C CA . PRO A 1 83 ? 4.32 5.438 15.898 1 98.62 83 PRO A CA 1
ATOM 650 C C . PRO A 1 83 ? 5.504 4.746 15.227 1 98.62 83 PRO A C 1
ATOM 652 O O . PRO A 1 83 ? 6.66 5.07 15.523 1 98.62 83 PRO A O 1
ATOM 655 N N . ILE A 1 84 ? 5.215 3.854 14.406 1 98.81 84 ILE A N 1
ATOM 656 C CA . ILE A 1 84 ? 6.23 3.26 13.539 1 98.81 84 ILE A CA 1
ATOM 657 C C . ILE A 1 84 ? 5.906 3.562 12.078 1 98.81 84 ILE A C 1
ATOM 659 O O . ILE A 1 84 ? 4.785 3.322 11.625 1 98.81 84 ILE A O 1
ATOM 663 N N . HIS A 1 85 ? 6.75 4.172 11.422 1 98.88 85 HIS A N 1
ATOM 664 C CA . HIS A 1 85 ? 6.645 4.492 10.008 1 98.88 85 HIS A CA 1
ATOM 665 C C . HIS A 1 85 ? 8 4.406 9.32 1 98.88 85 HIS A C 1
ATOM 667 O O . HIS A 1 85 ? 8.906 5.184 9.625 1 98.88 85 HIS A O 1
ATOM 673 N N . PHE A 1 86 ? 8.172 3.436 8.461 1 98.94 86 PHE A N 1
ATOM 674 C CA . PHE A 1 86 ? 9.43 3.291 7.738 1 98.94 86 PHE A CA 1
ATOM 675 C C . PHE A 1 86 ? 9.172 3.102 6.25 1 98.94 86 PHE A C 1
ATOM 677 O O . PHE A 1 86 ? 8.039 2.857 5.832 1 98.94 86 PHE A O 1
ATOM 684 N N . LEU A 1 87 ? 10.242 3.297 5.441 1 98.94 87 LEU A N 1
ATOM 685 C CA . LEU A 1 87 ? 10.195 3.182 3.99 1 98.94 87 LEU A CA 1
ATOM 686 C C . LEU A 1 87 ? 11.047 2.008 3.514 1 98.94 87 LEU A C 1
ATOM 688 O O . LEU A 1 87 ? 12.086 1.706 4.105 1 98.94 87 LEU A O 1
ATOM 692 N N . VAL A 1 88 ? 10.594 1.339 2.551 1 98.94 88 VAL A N 1
ATOM 693 C CA . VAL A 1 88 ? 11.391 0.376 1.796 1 98.94 88 VAL A CA 1
ATOM 694 C C . VAL A 1 88 ? 11.57 0.866 0.361 1 98.94 88 VAL A C 1
ATOM 696 O O . VAL A 1 88 ? 10.586 1.147 -0.332 1 98.94 88 VAL A O 1
ATOM 699 N N . ILE A 1 89 ? 12.828 0.98 -0.096 1 98.88 89 ILE A N 1
ATOM 700 C CA . ILE A 1 89 ? 13.086 1.52 -1.428 1 98.88 89 ILE A CA 1
ATOM 701 C C . ILE A 1 89 ? 14.023 0.587 -2.191 1 98.88 89 ILE A C 1
ATOM 703 O O . ILE A 1 89 ? 14.906 -0.038 -1.598 1 98.88 89 ILE A O 1
ATOM 707 N N . PRO A 1 90 ? 13.781 0.428 -3.482 1 98.94 90 PRO A N 1
ATOM 708 C CA . PRO A 1 90 ? 14.766 -0.285 -4.297 1 98.94 90 PRO A CA 1
ATOM 709 C C . PRO A 1 90 ? 16.047 0.517 -4.512 1 98.94 90 PRO A C 1
ATOM 711 O O . PRO A 1 90 ? 15.992 1.741 -4.656 1 98.94 90 PRO A O 1
ATOM 714 N N . LYS A 1 91 ? 17.125 -0.169 -4.492 1 98.62 91 LYS A N 1
ATOM 715 C CA . LYS A 1 91 ? 18.375 0.501 -4.836 1 98.62 91 LYS A CA 1
ATOM 716 C C . LYS A 1 91 ? 18.422 0.851 -6.32 1 98.62 91 LYS A C 1
ATOM 718 O O . LYS A 1 91 ? 19.047 1.845 -6.707 1 98.62 91 LYS A O 1
ATOM 723 N N . LYS A 1 92 ? 17.797 0.016 -7.137 1 97.69 92 LYS A N 1
ATOM 724 C CA . LYS A 1 92 ? 17.625 0.353 -8.547 1 97.69 92 LYS A CA 1
ATOM 725 C C . LYS A 1 92 ? 16.734 1.583 -8.711 1 97.69 92 LYS A C 1
ATOM 727 O O . LYS A 1 92 ? 15.648 1.648 -8.141 1 97.69 92 LYS A O 1
ATOM 732 N N . PRO A 1 93 ? 17.219 2.543 -9.5 1 96.75 93 PRO A N 1
ATOM 733 C CA . PRO A 1 93 ? 16.328 3.664 -9.773 1 96.75 93 PRO A CA 1
ATOM 734 C C . PRO A 1 93 ? 15.062 3.236 -10.531 1 96.75 93 PRO A C 1
ATOM 736 O O . PRO A 1 93 ? 15.156 2.641 -11.609 1 96.75 93 PRO A O 1
ATOM 739 N N . LEU A 1 94 ? 13.992 3.41 -9.961 1 97.69 94 LEU A N 1
ATOM 740 C CA . LEU A 1 94 ? 12.641 3.219 -10.469 1 97.69 94 LEU A CA 1
ATOM 741 C C . LEU A 1 94 ? 11.695 4.281 -9.922 1 97.69 94 LEU A C 1
ATOM 743 O O . LEU A 1 94 ? 11.453 4.34 -8.711 1 97.69 94 LEU A O 1
ATOM 747 N N . ASP A 1 95 ? 11.188 5.086 -10.781 1 97.75 95 ASP A N 1
ATOM 748 C CA . ASP A 1 95 ? 10.539 6.309 -10.312 1 97.75 95 ASP A CA 1
ATOM 749 C C . ASP A 1 95 ? 9.125 6.02 -9.797 1 97.75 95 ASP A C 1
ATOM 751 O O . ASP A 1 95 ? 8.75 6.488 -8.719 1 97.75 95 ASP A O 1
ATOM 755 N N . MET A 1 96 ? 8.328 5.234 -10.602 1 98.38 96 MET A N 1
ATOM 756 C CA . MET A 1 96 ? 6.922 4.965 -10.297 1 98.38 96 MET A CA 1
ATOM 757 C C . MET A 1 96 ? 6.586 3.498 -10.539 1 98.38 96 MET A C 1
ATOM 759 O O . MET A 1 96 ? 7.16 2.865 -11.43 1 98.38 96 MET A O 1
ATOM 763 N N . LEU A 1 97 ? 5.625 3.039 -9.742 1 98.81 97 LEU A N 1
ATOM 764 C CA . LEU A 1 97 ? 5.145 1.679 -9.961 1 98.81 97 LEU A CA 1
ATOM 765 C C . LEU A 1 97 ? 4.609 1.508 -11.375 1 98.81 97 LEU A C 1
ATOM 767 O O . LEU A 1 97 ? 4.812 0.463 -12 1 98.81 97 LEU A O 1
ATOM 771 N N . GLN A 1 98 ? 3.994 2.537 -11.93 1 98.38 98 GLN A N 1
ATOM 772 C CA . GLN A 1 98 ? 3.371 2.455 -13.242 1 98.38 98 GLN A CA 1
ATOM 773 C C . GLN A 1 98 ? 4.414 2.217 -14.328 1 98.38 98 GLN A C 1
ATOM 775 O O . GLN A 1 98 ? 4.078 1.791 -15.438 1 98.38 98 GLN A O 1
ATOM 780 N N . ASN A 1 99 ? 5.656 2.453 -14.016 1 98.19 99 ASN A N 1
ATOM 781 C CA . ASN A 1 99 ? 6.719 2.303 -15.008 1 98.19 99 ASN A CA 1
ATOM 782 C C . ASN A 1 99 ? 7.484 0.998 -14.812 1 98.19 99 ASN A C 1
ATOM 784 O O . ASN A 1 99 ? 8.438 0.72 -15.539 1 98.19 99 ASN A O 1
ATOM 788 N N . ALA A 1 100 ? 7.129 0.198 -13.812 1 98.62 100 ALA A N 1
ATOM 789 C CA . ALA A 1 100 ? 7.723 -1.122 -13.625 1 98.62 100 ALA A CA 1
ATOM 790 C C . ALA A 1 100 ? 7.371 -2.055 -14.773 1 98.62 100 ALA A C 1
ATOM 792 O O . ALA A 1 100 ? 6.285 -1.952 -15.359 1 98.62 100 ALA A O 1
ATOM 793 N N . THR A 1 101 ? 8.273 -2.908 -15.133 1 98.38 101 THR A N 1
ATOM 794 C CA . THR A 1 101 ? 8.086 -3.898 -16.188 1 98.38 101 THR A CA 1
ATOM 795 C C . THR A 1 101 ? 8.281 -5.309 -15.641 1 98.38 101 THR A C 1
ATOM 797 O O . THR A 1 101 ? 8.609 -5.488 -14.469 1 98.38 101 THR A O 1
ATOM 800 N N . GLU A 1 102 ? 8.117 -6.293 -16.484 1 98.19 102 GLU A N 1
ATOM 801 C CA . GLU A 1 102 ? 8.32 -7.688 -16.094 1 98.19 102 GLU A CA 1
ATOM 802 C C . GLU A 1 102 ? 9.734 -7.914 -15.57 1 98.19 102 GLU A C 1
ATOM 804 O O . GLU A 1 102 ? 9.953 -8.789 -14.727 1 98.19 102 GLU A O 1
ATOM 809 N N . GLN A 1 103 ? 10.648 -7.105 -16 1 98.5 103 GLN A N 1
ATOM 810 C CA . GLN A 1 103 ? 12.031 -7.223 -15.539 1 98.5 103 GLN A CA 1
ATOM 811 C C . GLN A 1 103 ? 12.164 -6.824 -14.078 1 98.5 103 GLN A C 1
ATOM 813 O O . GLN A 1 103 ? 13.156 -7.145 -13.43 1 98.5 103 GLN A O 1
ATOM 818 N N . ASP A 1 104 ? 11.133 -6.125 -13.562 1 98.75 104 ASP A N 1
ATOM 819 C CA . ASP A 1 104 ? 11.172 -5.625 -12.195 1 98.75 104 ASP A CA 1
ATOM 820 C C . ASP A 1 104 ? 10.383 -6.531 -11.25 1 98.75 104 ASP A C 1
ATOM 822 O O . ASP A 1 104 ? 10.258 -6.242 -10.062 1 98.75 104 ASP A O 1
ATOM 826 N N . GLU A 1 105 ? 9.859 -7.633 -11.789 1 98.75 105 GLU A N 1
ATOM 827 C CA . GLU A 1 105 ? 8.977 -8.5 -11.008 1 98.75 105 GLU A CA 1
ATOM 828 C C . GLU A 1 105 ? 9.648 -8.953 -9.719 1 98.75 105 GLU A C 1
ATOM 830 O O . GLU A 1 105 ? 9.094 -8.797 -8.633 1 98.75 105 GLU A O 1
ATOM 835 N N . ALA A 1 106 ? 10.844 -9.5 -9.844 1 98.75 106 ALA A N 1
ATOM 836 C CA . ALA A 1 106 ? 11.562 -10.016 -8.68 1 98.75 106 ALA A CA 1
ATOM 837 C C . ALA A 1 106 ? 11.852 -8.898 -7.68 1 98.75 106 ALA A C 1
ATOM 839 O O . ALA A 1 106 ? 11.719 -9.086 -6.469 1 98.75 106 ALA A O 1
ATOM 840 N N . LEU A 1 107 ? 12.258 -7.758 -8.211 1 98.88 107 LEU A N 1
ATOM 841 C CA . LEU A 1 107 ? 12.562 -6.609 -7.363 1 98.88 107 LEU A CA 1
ATOM 842 C C . LEU A 1 107 ? 11.336 -6.195 -6.559 1 98.88 107 LEU A C 1
ATOM 844 O O . LEU A 1 107 ? 11.43 -5.965 -5.348 1 98.88 107 LEU A O 1
ATOM 848 N N . LEU A 1 108 ? 10.195 -6.145 -7.207 1 98.94 108 LEU A N 1
ATOM 849 C CA . LEU A 1 108 ? 8.961 -5.762 -6.539 1 98.94 108 LEU A CA 1
ATOM 850 C C . LEU A 1 108 ? 8.602 -6.758 -5.438 1 98.94 108 LEU A C 1
ATOM 852 O O . LEU A 1 108 ? 8.172 -6.359 -4.352 1 98.94 108 LEU A O 1
ATOM 856 N N . GLY A 1 109 ? 8.727 -8.023 -5.719 1 98.94 109 GLY A N 1
ATOM 857 C CA . GLY A 1 109 ? 8.508 -9.039 -4.703 1 98.94 109 GLY A CA 1
ATOM 858 C C . GLY A 1 109 ? 9.438 -8.906 -3.514 1 98.94 109 GLY A C 1
ATOM 859 O O . GLY A 1 109 ? 9.008 -9.055 -2.367 1 98.94 109 GLY A O 1
ATOM 860 N N . LYS A 1 110 ? 10.688 -8.609 -3.797 1 98.94 110 LYS A N 1
ATOM 861 C CA . LYS A 1 110 ? 11.68 -8.438 -2.742 1 98.94 110 LYS A CA 1
ATOM 862 C C . LYS A 1 110 ? 11.336 -7.246 -1.85 1 98.94 110 LYS A C 1
ATOM 864 O O . LYS A 1 110 ? 11.562 -7.285 -0.64 1 98.94 110 LYS A O 1
ATOM 869 N N . LEU A 1 111 ? 10.836 -6.199 -2.445 1 98.94 111 LEU A N 1
ATOM 870 C CA . LEU A 1 111 ? 10.438 -5.039 -1.653 1 98.94 111 LEU A CA 1
ATOM 871 C C . LEU A 1 111 ? 9.32 -5.402 -0.676 1 98.94 111 LEU A C 1
ATOM 873 O O . LEU A 1 111 ? 9.367 -5.02 0.495 1 98.94 111 LEU A O 1
ATOM 877 N N . MET A 1 112 ? 8.328 -6.148 -1.141 1 98.94 112 MET A N 1
ATOM 878 C CA . MET A 1 112 ? 7.215 -6.57 -0.295 1 98.94 112 MET A CA 1
ATOM 879 C C . MET A 1 112 ? 7.695 -7.484 0.826 1 98.94 112 MET A C 1
ATOM 881 O O . MET A 1 112 ? 7.266 -7.348 1.973 1 98.94 112 MET A O 1
ATOM 885 N N . LEU A 1 113 ? 8.578 -8.359 0.493 1 98.94 113 LEU A N 1
ATOM 886 C CA . LEU A 1 113 ? 9.125 -9.258 1.506 1 98.94 113 LEU A CA 1
ATOM 887 C C . LEU A 1 113 ? 9.945 -8.477 2.533 1 98.94 113 LEU A C 1
ATOM 889 O O . LEU A 1 113 ? 9.898 -8.781 3.727 1 98.94 113 LEU A O 1
ATOM 893 N N . MET A 1 114 ? 10.68 -7.527 2.092 1 98.94 114 MET A N 1
ATOM 894 C CA . MET A 1 114 ? 11.453 -6.699 3.016 1 98.94 114 MET A CA 1
ATOM 895 C C . MET A 1 114 ? 10.523 -5.926 3.949 1 98.94 114 MET A C 1
ATOM 897 O O . MET A 1 114 ? 10.82 -5.773 5.137 1 98.94 114 MET A O 1
ATOM 901 N N . ALA A 1 115 ? 9.453 -5.414 3.396 1 98.94 115 ALA A N 1
ATOM 902 C CA . ALA A 1 115 ? 8.477 -4.727 4.234 1 98.94 115 ALA A CA 1
ATOM 903 C C . ALA A 1 115 ? 8.008 -5.621 5.379 1 98.94 115 ALA A C 1
ATOM 905 O O . ALA A 1 115 ? 7.973 -5.191 6.535 1 98.94 115 ALA A O 1
ATOM 906 N N . ALA A 1 116 ? 7.699 -6.859 5.051 1 98.94 116 ALA A N 1
ATOM 907 C CA . ALA A 1 116 ? 7.238 -7.812 6.055 1 98.94 116 ALA A CA 1
ATOM 908 C C . ALA A 1 116 ? 8.336 -8.125 7.062 1 98.94 116 ALA A C 1
ATOM 910 O O . ALA A 1 116 ? 8.086 -8.172 8.273 1 98.94 116 ALA A O 1
ATOM 911 N N . LYS A 1 117 ? 9.469 -8.344 6.547 1 98.88 117 LYS A N 1
ATOM 912 C CA . LYS A 1 117 ? 10.609 -8.68 7.387 1 98.88 117 LYS A CA 1
ATOM 913 C C . LYS A 1 117 ? 10.898 -7.574 8.398 1 98.88 117 LYS A C 1
ATOM 915 O O . LYS A 1 117 ? 11.055 -7.84 9.594 1 98.88 117 LYS A O 1
ATOM 920 N N . VAL A 1 118 ? 10.984 -6.395 7.945 1 98.94 118 VAL A N 1
ATOM 921 C CA . VAL A 1 118 ? 11.336 -5.262 8.797 1 98.94 118 VAL A CA 1
ATOM 922 C C . VAL A 1 118 ? 10.195 -4.984 9.781 1 98.94 118 VAL A C 1
ATOM 924 O O . VAL A 1 118 ? 10.438 -4.613 10.93 1 98.94 118 VAL A O 1
ATOM 927 N N . ALA A 1 119 ? 8.961 -5.121 9.297 1 98.94 119 ALA A N 1
ATOM 928 C CA . ALA A 1 119 ? 7.824 -4.996 10.211 1 98.94 119 ALA A CA 1
ATOM 929 C C . ALA A 1 119 ? 7.949 -5.973 11.375 1 98.94 119 ALA A C 1
ATOM 931 O O . ALA A 1 119 ? 7.648 -5.621 12.523 1 98.94 119 ALA A O 1
ATOM 932 N N . LYS A 1 120 ? 8.352 -7.152 11.055 1 98.81 120 LYS A N 1
ATOM 933 C CA . LYS A 1 120 ? 8.578 -8.156 12.094 1 98.81 120 LYS A CA 1
ATOM 934 C C . LYS A 1 120 ? 9.711 -7.727 13.023 1 98.81 120 LYS A C 1
ATOM 936 O O . LYS A 1 120 ? 9.602 -7.844 14.242 1 98.81 120 LYS A O 1
ATOM 941 N N . MET A 1 121 ? 10.758 -7.246 12.508 1 98.81 121 MET A N 1
ATOM 942 C CA . MET A 1 121 ? 11.906 -6.781 13.281 1 98.81 121 MET A CA 1
ATOM 943 C C . MET A 1 121 ? 11.492 -5.695 14.266 1 98.81 121 MET A C 1
ATOM 945 O O . MET A 1 121 ? 12.047 -5.605 15.367 1 98.81 121 MET A O 1
ATOM 949 N N . LEU A 1 122 ? 10.555 -4.871 13.883 1 98.81 122 LEU A N 1
ATOM 950 C CA . LEU A 1 122 ? 10.133 -3.734 14.695 1 98.81 122 LEU A CA 1
ATOM 951 C C . LEU A 1 122 ? 8.93 -4.094 15.555 1 98.81 122 LEU A C 1
ATOM 953 O O . LEU A 1 122 ? 8.258 -3.211 16.094 1 98.81 122 LEU A O 1
ATOM 957 N N . ASP A 1 123 ? 8.547 -5.324 15.539 1 98.44 123 ASP A N 1
ATOM 958 C CA . ASP A 1 123 ? 7.562 -5.922 16.438 1 98.44 123 ASP A CA 1
ATOM 959 C C . ASP A 1 123 ? 6.16 -5.379 16.156 1 98.44 123 ASP A C 1
ATOM 961 O O . ASP A 1 123 ? 5.418 -5.066 17.094 1 98.44 123 ASP A O 1
ATOM 965 N N . LEU A 1 124 ? 5.855 -5.23 14.914 1 98.69 124 LEU A N 1
ATOM 966 C CA . LEU A 1 124 ? 4.5 -4.852 14.539 1 98.69 124 LEU A CA 1
ATOM 967 C C . LEU A 1 124 ? 3.584 -6.074 14.508 1 98.69 124 LEU A C 1
ATOM 969 O O . LEU A 1 124 ? 2.988 -6.387 13.477 1 98.69 124 LEU A O 1
ATOM 973 N N . LYS A 1 125 ? 3.33 -6.637 15.586 1 96.75 125 LYS A N 1
ATOM 974 C CA . LYS A 1 125 ? 2.654 -7.926 15.727 1 96.75 125 LYS A CA 1
ATOM 975 C C . LYS A 1 125 ? 1.146 -7.773 15.555 1 96.75 125 LYS A C 1
ATOM 977 O O . LYS A 1 125 ? 0.47 -8.711 15.125 1 96.75 125 LYS A O 1
ATOM 982 N N . ASP A 1 126 ? 0.647 -6.598 15.852 1 97.56 126 ASP A N 1
ATOM 983 C CA . ASP A 1 126 ? -0.797 -6.391 15.805 1 97.56 126 ASP A CA 1
ATOM 984 C C . ASP A 1 126 ? -1.249 -5.98 14.406 1 97.56 126 ASP A C 1
ATOM 986 O O . ASP A 1 126 ? -2.447 -5.852 14.148 1 97.56 126 ASP A O 1
ATOM 990 N N . GLY A 1 127 ? -0.251 -5.66 13.578 1 98.44 127 GLY A N 1
ATOM 991 C CA . GLY A 1 127 ? -0.58 -5.316 12.203 1 98.44 127 GLY A CA 1
ATOM 992 C C . GLY A 1 127 ? 0.056 -4.02 11.742 1 98.44 127 GLY A C 1
ATOM 993 O O . GLY A 1 127 ? 0.717 -3.332 12.523 1 98.44 127 GLY A O 1
ATOM 994 N N . TYR A 1 128 ? -0.047 -3.777 10.523 1 98.88 128 TYR A N 1
ATOM 995 C CA . TYR A 1 128 ? 0.507 -2.605 9.852 1 98.88 128 TYR A CA 1
ATOM 996 C C . TYR A 1 128 ? -0.113 -2.42 8.477 1 98.88 128 TYR A C 1
ATOM 998 O O . TYR A 1 128 ? -0.907 -3.25 8.031 1 98.88 128 TYR A O 1
ATOM 1006 N N . ARG A 1 129 ? 0.199 -1.332 7.867 1 98.94 129 ARG A N 1
ATOM 1007 C CA . ARG A 1 129 ? -0.262 -1.018 6.516 1 98.94 129 ARG A CA 1
ATOM 1008 C C . ARG A 1 129 ? 0.915 -0.73 5.59 1 98.94 129 ARG A C 1
ATOM 1010 O O . ARG A 1 129 ? 1.864 -0.045 5.977 1 98.94 129 ARG A O 1
ATOM 1017 N N . VAL A 1 130 ? 0.914 -1.322 4.426 1 98.94 130 VAL A N 1
ATOM 1018 C CA . VAL A 1 130 ? 1.868 -0.989 3.375 1 98.94 130 VAL A CA 1
ATOM 1019 C C . VAL A 1 130 ? 1.2 -0.09 2.338 1 98.94 130 VAL A C 1
ATOM 1021 O O . VAL A 1 130 ? 0.095 -0.382 1.874 1 98.94 130 VAL A O 1
ATOM 1024 N N . VAL A 1 131 ? 1.851 1.03 1.965 1 98.94 131 VAL A N 1
ATOM 1025 C CA . VAL A 1 131 ? 1.256 2.006 1.057 1 98.94 131 VAL A CA 1
ATOM 1026 C C . VAL A 1 131 ? 2.26 2.379 -0.032 1 98.94 131 VAL A C 1
ATOM 1028 O O . VAL A 1 131 ? 3.428 2.65 0.259 1 98.94 131 VAL A O 1
ATOM 1031 N N . VAL A 1 132 ? 1.877 2.322 -1.238 1 98.94 132 VAL A N 1
ATOM 1032 C CA . VAL A 1 132 ? 2.609 2.896 -2.361 1 98.94 132 VAL A CA 1
ATOM 1033 C C . VAL A 1 132 ? 1.833 4.078 -2.938 1 98.94 132 VAL A C 1
ATOM 1035 O O . VAL A 1 132 ? 0.713 3.912 -3.428 1 98.94 132 VAL A O 1
ATOM 1038 N N . ASN A 1 133 ? 2.404 5.242 -2.824 1 98.75 133 ASN A N 1
ATOM 1039 C CA . ASN A 1 133 ? 1.886 6.414 -3.527 1 98.75 133 ASN A CA 1
ATOM 1040 C C . ASN A 1 133 ? 2.445 6.508 -4.945 1 98.75 133 ASN A C 1
ATOM 1042 O O . ASN A 1 133 ? 3.662 6.566 -5.133 1 98.75 133 ASN A O 1
ATOM 1046 N N . ASN A 1 134 ? 1.568 6.469 -5.91 1 98.75 134 ASN A N 1
ATOM 1047 C CA . ASN A 1 134 ? 1.995 6.543 -7.301 1 98.75 134 ASN A CA 1
ATOM 1048 C C . ASN A 1 134 ? 1.398 7.754 -8.008 1 98.75 134 ASN A C 1
ATOM 1050 O O . ASN A 1 134 ? 0.177 7.875 -8.117 1 98.75 134 ASN A O 1
ATOM 1054 N N . GLY A 1 135 ? 2.221 8.703 -8.414 1 98.12 135 GLY A N 1
ATOM 1055 C CA . GLY A 1 135 ? 1.763 9.875 -9.148 1 98.12 135 GLY A CA 1
ATOM 1056 C C . GLY A 1 135 ? 1.104 10.914 -8.266 1 98.12 135 GLY A C 1
ATOM 1057 O O . GLY A 1 135 ? 1.026 10.75 -7.051 1 98.12 135 GLY A O 1
ATOM 1058 N N . ARG A 1 136 ? 0.627 11.922 -8.891 1 97.25 136 ARG A N 1
ATOM 1059 C CA . ARG A 1 136 ? 0.101 13.109 -8.227 1 97.25 136 ARG A CA 1
ATOM 1060 C C . ARG A 1 136 ? -1.112 12.766 -7.367 1 97.25 136 ARG A C 1
ATOM 1062 O O . ARG A 1 136 ? -1.17 13.125 -6.191 1 97.25 136 ARG A O 1
ATOM 1069 N N . HIS A 1 137 ? -2.07 12.055 -7.898 1 97.94 137 HIS A N 1
ATOM 1070 C CA . HIS A 1 137 ? -3.285 11.711 -7.168 1 97.94 137 HIS A CA 1
ATOM 1071 C C . HIS A 1 137 ? -2.977 10.812 -5.977 1 97.94 137 HIS A C 1
ATOM 1073 O O . HIS A 1 137 ? -3.68 10.859 -4.965 1 97.94 137 HIS A O 1
ATOM 1079 N N . GLY A 1 138 ? -1.897 10.008 -6.055 1 98.31 138 GLY A N 1
ATOM 1080 C CA . GLY A 1 138 ? -1.499 9.148 -4.953 1 98.31 138 GLY A CA 1
ATOM 1081 C C . GLY A 1 138 ? -0.716 9.875 -3.877 1 98.31 138 GLY A C 1
ATOM 1082 O O . GLY A 1 138 ? -0.424 9.312 -2.82 1 98.31 138 GLY A O 1
ATOM 1083 N N . CYS A 1 139 ? -0.287 11.094 -4.156 1 98.12 139 CYS A N 1
ATOM 1084 C CA . CYS A 1 139 ? 0.485 11.938 -3.252 1 98.12 139 CYS A CA 1
ATOM 1085 C C . CYS A 1 139 ? 1.965 11.578 -3.297 1 98.12 139 CYS A C 1
ATOM 1087 O O . CYS A 1 139 ? 2.656 11.648 -2.281 1 98.12 139 CYS A O 1
ATOM 1089 N N . GLN A 1 140 ? 2.373 11.117 -4.434 1 98.06 140 GLN A N 1
ATOM 1090 C CA . GLN A 1 140 ? 3.801 10.844 -4.555 1 98.06 140 GLN A CA 1
ATOM 1091 C C . GLN A 1 140 ? 4.609 12.133 -4.617 1 98.06 140 GLN A C 1
ATOM 1093 O O . GLN A 1 140 ? 4.473 12.914 -5.562 1 98.06 140 GLN A O 1
ATOM 1098 N N . SER A 1 141 ? 5.5 12.297 -3.617 1 96.31 141 SER A N 1
ATOM 1099 C CA . SER A 1 141 ? 6.266 13.531 -3.557 1 96.31 141 SER A CA 1
ATOM 1100 C C . SER A 1 141 ? 7.73 13.297 -3.91 1 96.31 141 SER A C 1
ATOM 1102 O O . SER A 1 141 ? 8.477 14.242 -4.164 1 96.31 141 SER A O 1
ATOM 1104 N N . VAL A 1 142 ? 8.211 12.141 -3.836 1 96.88 142 VAL A N 1
ATOM 1105 C CA . VAL A 1 142 ? 9.539 11.719 -4.285 1 96.88 142 VAL A CA 1
ATOM 1106 C C . VAL A 1 142 ? 9.398 10.664 -5.379 1 96.88 142 VAL A C 1
ATOM 1108 O O . VAL A 1 142 ? 8.812 9.602 -5.16 1 96.88 142 VAL A O 1
ATOM 1111 N N . TYR A 1 143 ? 9.898 10.984 -6.539 1 97.25 143 TYR A N 1
ATOM 1112 C CA . TYR A 1 143 ? 9.727 10.086 -7.672 1 97.25 143 TYR A CA 1
ATOM 1113 C C . TYR A 1 143 ? 10.836 9.039 -7.707 1 97.25 143 TYR A C 1
ATOM 1115 O O . TYR A 1 143 ? 11.641 9.016 -8.641 1 97.25 143 TYR A O 1
ATOM 1123 N N . HIS A 1 144 ? 10.891 8.297 -6.73 1 98.38 144 HIS A N 1
ATOM 1124 C CA . HIS A 1 144 ? 11.57 7.039 -6.453 1 98.38 144 HIS A CA 1
ATOM 1125 C C . HIS A 1 144 ? 10.648 6.059 -5.734 1 98.38 144 HIS A C 1
ATOM 1127 O O . HIS A 1 144 ? 10.211 6.32 -4.613 1 98.38 144 HIS A O 1
ATOM 1133 N N . LEU A 1 145 ? 10.336 4.988 -6.457 1 98.62 145 LEU A N 1
ATOM 1134 C CA . LEU A 1 145 ? 9.383 4.039 -5.895 1 98.62 145 LEU A CA 1
ATOM 1135 C C . LEU A 1 145 ? 9.727 3.717 -4.445 1 98.62 145 LEU A C 1
ATOM 1137 O O . LEU A 1 145 ? 10.898 3.51 -4.113 1 98.62 145 LEU A O 1
ATOM 1141 N N . HIS A 1 146 ? 8.742 3.75 -3.561 1 98.81 146 HIS A N 1
ATOM 1142 C CA . HIS A 1 146 ? 8.977 3.359 -2.176 1 98.81 146 HIS A CA 1
ATOM 1143 C C . HIS A 1 146 ? 7.68 2.883 -1.518 1 98.81 146 HIS A C 1
ATOM 1145 O O . HIS A 1 146 ? 6.598 3.363 -1.854 1 98.81 146 HIS A O 1
ATOM 1151 N N . LEU A 1 147 ? 7.812 1.93 -0.639 1 98.94 147 LEU A N 1
ATOM 1152 C CA . LEU A 1 147 ? 6.734 1.439 0.214 1 98.94 147 LEU A CA 1
ATOM 1153 C C . LEU A 1 147 ? 6.766 2.123 1.577 1 98.94 147 LEU A C 1
ATOM 1155 O O . LEU A 1 147 ? 7.797 2.111 2.258 1 98.94 147 LEU A O 1
ATOM 1159 N N . HIS A 1 148 ? 5.664 2.805 1.912 1 98.94 148 HIS A N 1
ATOM 1160 C CA . HIS A 1 148 ? 5.461 3.209 3.299 1 98.94 148 HIS A CA 1
ATOM 1161 C C . HIS A 1 148 ? 4.93 2.053 4.137 1 98.94 148 HIS A C 1
ATOM 1163 O O . HIS A 1 148 ? 3.971 1.386 3.746 1 98.94 148 HIS A O 1
ATOM 1169 N N . VAL A 1 149 ? 5.516 1.81 5.23 1 98.94 149 VAL A N 1
ATOM 1170 C CA . VAL A 1 149 ? 4.969 0.858 6.191 1 98.94 149 VAL A CA 1
ATOM 1171 C C . VAL A 1 149 ? 4.637 1.577 7.496 1 98.94 149 VAL A C 1
ATOM 1173 O O . VAL A 1 149 ? 5.512 2.182 8.117 1 98.94 149 VAL A O 1
ATOM 1176 N N . LEU A 1 150 ? 3.389 1.557 7.852 1 98.88 150 LEU A N 1
ATOM 1177 C CA . LEU A 1 150 ? 2.883 2.275 9.016 1 98.88 150 LEU A CA 1
ATOM 1178 C C . LEU A 1 150 ? 2.27 1.312 10.023 1 98.88 150 LEU A C 1
ATOM 1180 O O . LEU A 1 150 ? 1.486 0.434 9.656 1 98.88 150 LEU A O 1
ATOM 1184 N N . GLY A 1 151 ? 2.602 1.42 11.266 1 98.69 151 GLY A N 1
ATOM 1185 C CA . GLY A 1 151 ? 2.066 0.578 12.32 1 98.69 151 GLY A CA 1
ATOM 1186 C C . GLY A 1 151 ? 2.289 1.151 13.711 1 98.69 151 GLY A C 1
ATOM 1187 O O . GLY A 1 151 ? 2.592 2.338 13.852 1 98.69 151 GLY A O 1
ATOM 1188 N N . GLY A 1 152 ? 1.987 0.324 14.719 1 98.62 152 GLY A N 1
ATOM 1189 C CA . GLY A 1 152 ? 2.137 0.734 16.109 1 98.62 152 GLY A CA 1
ATOM 1190 C C . GLY A 1 152 ? 0.893 1.396 16.672 1 98.62 152 GLY A C 1
ATOM 1191 O O . GLY A 1 152 ? 0.899 1.878 17.797 1 98.62 152 GLY A O 1
ATOM 1192 N N . ARG A 1 153 ? -0.165 1.489 15.938 1 97.88 153 ARG A N 1
ATOM 1193 C CA . ARG A 1 153 ? -1.488 1.971 16.328 1 97.88 153 ARG A CA 1
ATOM 1194 C C . ARG A 1 153 ? -2.57 1.365 15.43 1 97.88 153 ARG A C 1
ATOM 1196 O O . ARG A 1 153 ? -2.273 0.828 14.367 1 97.88 153 ARG A O 1
ATOM 1203 N N . GLN A 1 154 ? -3.783 1.433 15.867 1 97.88 154 GLN A N 1
ATOM 1204 C CA . GLN A 1 154 ? -4.906 1.119 14.984 1 97.88 154 GLN A CA 1
ATOM 1205 C C . GLN A 1 154 ? -5.047 2.162 13.883 1 97.88 154 GLN A C 1
ATOM 1207 O O . GLN A 1 154 ? -5.273 3.342 14.164 1 97.88 154 GLN A O 1
ATOM 1212 N N . LEU A 1 155 ? -4.875 1.722 12.703 1 97.81 155 LEU A N 1
ATOM 1213 C CA . LEU A 1 155 ? -5.027 2.641 11.578 1 97.81 155 LEU A CA 1
ATOM 1214 C C . LEU A 1 155 ? -6.496 2.793 11.203 1 97.81 155 LEU A C 1
ATOM 1216 O O . LEU A 1 155 ? -7.316 1.921 11.508 1 97.8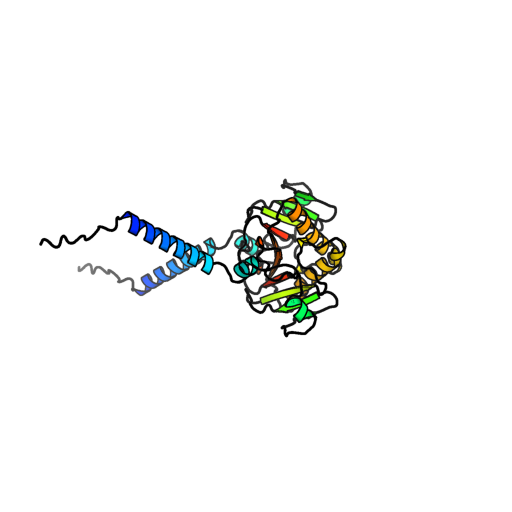1 155 LEU A O 1
ATOM 1220 N N . ASP A 1 156 ? -6.758 3.885 10.5 1 96.38 156 ASP A N 1
ATOM 1221 C CA . ASP A 1 156 ? -8.133 4.176 10.109 1 96.38 156 ASP A CA 1
ATOM 1222 C C . ASP A 1 156 ? -8.383 3.818 8.648 1 96.38 156 ASP A C 1
ATOM 1224 O O . ASP A 1 156 ? -7.438 3.545 7.902 1 96.38 156 ASP A O 1
ATOM 1228 N N . TRP A 1 157 ? -9.586 3.811 8.242 1 96.06 157 TRP A N 1
ATOM 1229 C CA . TRP A 1 157 ? -10.07 3.57 6.887 1 96.06 157 TRP A CA 1
ATOM 1230 C C . TRP A 1 157 ? -11.156 4.574 6.508 1 96.06 157 TRP A C 1
ATOM 1232 O O . TRP A 1 157 ? -12.047 4.867 7.312 1 96.06 157 TRP A O 1
ATOM 1242 N N . PRO A 1 158 ? -11.141 5.152 5.391 1 96.88 158 PRO A N 1
ATOM 1243 C CA . PRO A 1 158 ? -10.305 4.832 4.23 1 96.88 158 PRO A CA 1
ATOM 1244 C C . PRO A 1 158 ? -8.867 5.316 4.391 1 96.88 158 PRO A C 1
ATOM 1246 O O . PRO A 1 158 ? -8.562 6.062 5.324 1 96.88 158 PRO A O 1
ATOM 1249 N N . PRO A 1 159 ? -8.008 4.82 3.551 1 97.19 159 PRO A N 1
ATOM 1250 C CA . PRO A 1 159 ? -6.59 5.18 3.658 1 97.19 159 PRO A CA 1
ATOM 1251 C C . PRO A 1 159 ? -6.266 6.516 2.99 1 97.19 159 PRO A C 1
ATOM 1253 O O . PRO A 1 159 ? -5.312 6.605 2.213 1 97.19 159 PRO A O 1
ATOM 1256 N N . GLY A 1 160 ? -6.965 7.59 3.357 1 92.38 160 GLY A N 1
ATOM 1257 C CA . GLY A 1 160 ? -6.75 8.914 2.797 1 92.38 160 GLY A CA 1
ATOM 1258 C C . GLY A 1 160 ? -7.598 9.188 1.572 1 92.38 160 GLY A C 1
ATOM 1259 O O . GLY A 1 160 ? -8.195 8.273 1.001 1 92.38 160 GLY A O 1
ATOM 1260 N N . MET B 1 1 ? -49.094 15.938 61.312 1 28.94 1 MET B N 1
ATOM 1261 C CA . MET B 1 1 ? -48.312 14.945 60.562 1 28.94 1 MET B CA 1
ATOM 1262 C C . MET B 1 1 ? -47.719 15.578 59.312 1 28.94 1 MET B C 1
ATOM 1264 O O . MET B 1 1 ? -48.469 15.984 58.406 1 28.94 1 MET B O 1
ATOM 1268 N N . MET B 1 2 ? -46.5 16.359 59.469 1 31.14 2 MET B N 1
ATOM 1269 C CA . MET B 1 2 ? -45.688 17.25 58.656 1 31.14 2 MET B CA 1
ATOM 1270 C C . MET B 1 2 ? -45 16.469 57.531 1 31.14 2 MET B C 1
ATOM 1272 O O . MET B 1 2 ? -44.281 15.508 57.781 1 31.14 2 MET B O 1
ATOM 1276 N N . ILE B 1 3 ? -45.688 16.25 56.406 1 34.53 3 ILE B N 1
ATOM 1277 C CA . ILE B 1 3 ? -45.156 15.633 55.188 1 34.53 3 ILE B CA 1
ATOM 1278 C C . ILE B 1 3 ? -43.906 16.375 54.719 1 34.53 3 ILE B C 1
ATOM 1280 O O . ILE B 1 3 ? -43.969 17.547 54.344 1 34.53 3 ILE B O 1
ATOM 1284 N N . ALA B 1 4 ? -42.75 16.25 55.469 1 36.59 4 ALA B N 1
ATOM 1285 C CA . ALA B 1 4 ? -41.438 16.75 55.094 1 36.59 4 ALA B CA 1
ATOM 1286 C C . ALA B 1 4 ? -41.062 16.281 53.688 1 36.59 4 ALA B C 1
ATOM 1288 O O . ALA B 1 4 ? -41.094 15.078 53.406 1 36.59 4 ALA B O 1
ATOM 1289 N N . ALA B 1 5 ? -41.312 17.141 52.656 1 35.22 5 ALA B N 1
ATOM 1290 C CA . ALA B 1 5 ? -40.938 17.109 51.25 1 35.22 5 ALA B CA 1
ATOM 1291 C C . ALA B 1 5 ? -39.438 16.797 51.094 1 35.22 5 ALA B C 1
ATOM 1293 O O . ALA B 1 5 ? -38.594 17.562 51.531 1 35.22 5 ALA B O 1
ATOM 1294 N N . ILE B 1 6 ? -39 15.547 51.312 1 37.69 6 ILE B N 1
ATOM 1295 C CA . ILE B 1 6 ? -37.625 15.031 51.094 1 37.69 6 ILE B CA 1
ATOM 1296 C C . ILE B 1 6 ? -37.188 15.375 49.688 1 37.69 6 ILE B C 1
ATOM 1298 O O . ILE B 1 6 ? -37.594 14.719 48.719 1 37.69 6 ILE B O 1
ATOM 1302 N N . PHE B 1 7 ? -37.5 16.594 49.094 1 37.81 7 PHE B N 1
ATOM 1303 C CA . PHE B 1 7 ? -36.812 16.828 47.812 1 37.81 7 PHE B CA 1
ATOM 1304 C C . PHE B 1 7 ? -35.312 16.672 47.969 1 37.81 7 PHE B C 1
ATOM 1306 O O . PHE B 1 7 ? -34.656 17.469 48.625 1 37.81 7 PHE B O 1
ATOM 1313 N N . GLY B 1 8 ? -34.844 15.445 48.25 1 36.41 8 GLY B N 1
ATOM 1314 C CA . GLY B 1 8 ? -33.438 15.094 48.219 1 36.41 8 GLY B CA 1
ATOM 1315 C C . GLY B 1 8 ? -32.688 15.688 47.062 1 36.41 8 GLY B C 1
ATOM 1316 O O . GLY B 1 8 ? -33.156 15.641 45.906 1 36.41 8 GLY B O 1
ATOM 1317 N N . ARG B 1 9 ? -31.984 16.859 47.25 1 42.62 9 ARG B N 1
ATOM 1318 C CA . ARG B 1 9 ? -31 17.453 46.344 1 42.62 9 ARG B CA 1
ATOM 1319 C C . ARG B 1 9 ? -30.109 16.375 45.75 1 42.62 9 ARG B C 1
ATOM 1321 O O . ARG B 1 9 ? -29.375 15.688 46.438 1 42.62 9 ARG B O 1
ATOM 1328 N N . LEU B 1 10 ? -30.609 15.711 44.688 1 46.09 10 LEU B N 1
ATOM 1329 C CA . LEU B 1 10 ? -29.609 14.93 43.969 1 46.09 10 LEU B CA 1
ATOM 1330 C C . LEU B 1 10 ? -28.297 15.711 43.844 1 46.09 10 LEU B C 1
ATOM 1332 O O . LEU B 1 10 ? -28.312 16.875 43.438 1 46.09 10 LEU B O 1
ATOM 1336 N N . PRO B 1 11 ? -27.281 15.359 44.625 1 47.53 11 PRO B N 1
ATOM 1337 C CA . PRO B 1 11 ? -26.031 16.125 44.656 1 47.53 11 PRO B CA 1
ATOM 1338 C C . PRO B 1 11 ? -25.484 16.422 43.25 1 47.53 11 PRO B C 1
ATOM 1340 O O . PRO B 1 11 ? -25.766 15.672 42.312 1 47.53 11 PRO B O 1
ATOM 1343 N N . PHE B 1 12 ? -25.125 17.672 43 1 55.47 12 PHE B N 1
ATOM 1344 C CA . PHE B 1 12 ? -24.438 18.219 41.844 1 55.47 12 PHE B CA 1
ATOM 1345 C C . PHE B 1 12 ? -23.453 17.219 41.281 1 55.47 12 PHE B C 1
ATOM 1347 O O . PHE B 1 12 ? -23.234 17.156 40.062 1 55.47 12 PHE B O 1
ATOM 1354 N N . SER B 1 13 ? -23.125 16.312 42.188 1 55.16 13 SER B N 1
ATOM 1355 C CA . SER B 1 13 ? -22.125 15.344 41.75 1 55.16 13 SER B CA 1
ATOM 1356 C C . SER B 1 13 ? -22.719 14.297 40.812 1 55.16 13 SER B C 1
ATOM 1358 O O . SER B 1 13 ? -22.078 13.852 39.875 1 55.16 13 SER B O 1
ATOM 1360 N N . ALA B 1 14 ? -23.969 14.039 41 1 60.09 14 ALA B N 1
ATOM 1361 C CA . ALA B 1 14 ? -24.609 13.047 40.156 1 60.09 14 ALA B CA 1
ATOM 1362 C C . ALA B 1 14 ? -24.875 13.609 38.781 1 60.09 14 ALA B C 1
ATOM 1364 O O . ALA B 1 14 ? -24.734 12.906 37.781 1 60.09 14 ALA B O 1
ATOM 1365 N N . ILE B 1 15 ? -25.219 14.891 38.75 1 59.44 15 ILE B N 1
ATOM 1366 C CA . ILE B 1 15 ? -25.469 15.5 37.438 1 59.44 15 ILE B CA 1
ATOM 1367 C C . ILE B 1 15 ? -24.156 15.617 36.656 1 59.44 15 ILE B C 1
ATOM 1369 O O . ILE B 1 15 ? -24.109 15.32 35.469 1 59.44 15 ILE B O 1
ATOM 1373 N N . SER B 1 16 ? -23.109 15.875 37.469 1 59.06 16 SER B N 1
ATOM 1374 C CA . SER B 1 16 ? -21.812 15.961 36.812 1 59.06 16 SER B CA 1
ATOM 1375 C C . SER B 1 16 ? -21.359 14.594 36.312 1 59.06 16 SER B C 1
ATOM 1377 O O . SER B 1 16 ? -20.781 14.492 35.219 1 59.06 16 SER B O 1
ATOM 1379 N N . SER B 1 17 ? -21.844 13.578 37.031 1 62.03 17 SER B N 1
ATOM 1380 C CA . SER B 1 17 ? -21.469 12.219 36.656 1 62.03 17 SER B CA 1
ATOM 1381 C C . SER B 1 17 ? -22.25 11.75 35.438 1 62.03 17 SER B C 1
ATOM 1383 O O . SER B 1 17 ? -21.688 11.102 34.562 1 62.03 17 SER B O 1
ATOM 1385 N N . ILE B 1 18 ? -23.438 12.18 35.375 1 61.22 18 ILE B N 1
ATOM 1386 C CA . ILE B 1 18 ? -24.266 11.766 34.25 1 61.22 18 ILE B CA 1
ATOM 1387 C C . ILE B 1 18 ? -23.859 12.516 33 1 61.22 18 ILE B C 1
ATOM 1389 O O . ILE B 1 18 ? -23.781 11.93 31.922 1 61.22 18 ILE B O 1
ATOM 1393 N N . ARG B 1 19 ? -23.547 13.758 33.188 1 60.28 19 ARG B N 1
ATOM 1394 C CA . ARG B 1 19 ? -23.109 14.555 32.031 1 60.28 19 ARG B CA 1
ATOM 1395 C C . ARG B 1 19 ? -21.75 14.07 31.516 1 60.28 19 ARG B C 1
ATOM 1397 O O . ARG B 1 19 ? -21.547 13.977 30.297 1 60.28 19 ARG B O 1
ATOM 1404 N N . VAL B 1 20 ? -20.891 13.672 32.438 1 62.88 20 VAL B N 1
ATOM 1405 C CA . VAL B 1 20 ? -19.609 13.109 32.062 1 62.88 20 VAL B CA 1
ATOM 1406 C C . VAL B 1 20 ? -19.812 11.758 31.375 1 62.88 20 VAL B C 1
ATOM 1408 O O . VAL B 1 20 ? -19.172 11.461 30.359 1 62.88 20 VAL B O 1
ATOM 1411 N N . MET B 1 21 ? -20.703 10.984 31.875 1 59.06 21 MET B N 1
ATOM 1412 C CA . MET B 1 21 ? -20.984 9.688 31.266 1 59.06 21 MET B CA 1
ATOM 1413 C C . MET B 1 21 ? -21.641 9.852 29.891 1 59.06 21 MET B C 1
ATOM 1415 O O . MET B 1 21 ? -21.328 9.117 28.953 1 59.06 21 MET B O 1
ATOM 1419 N N . LYS B 1 22 ? -22.5 10.812 29.719 1 62.91 22 LYS B N 1
ATOM 1420 C CA . LYS B 1 22 ? -23.141 11.062 28.438 1 62.91 22 LYS B CA 1
ATOM 1421 C C . LYS B 1 22 ? -22.156 11.633 27.422 1 62.91 22 LYS B C 1
ATOM 1423 O O . LYS B 1 22 ? -22.188 11.258 26.25 1 62.91 22 LYS B O 1
ATOM 1428 N N . TYR B 1 23 ? -21.312 12.422 27.891 1 61.44 23 TYR B N 1
ATOM 1429 C CA . TYR B 1 23 ? -20.297 12.977 27.016 1 61.44 23 TYR B CA 1
ATOM 1430 C C . TYR B 1 23 ? -19.312 11.898 26.578 1 61.44 23 TYR B C 1
ATOM 1432 O O . TYR B 1 23 ? -18.906 11.859 25.406 1 61.44 23 TYR B O 1
ATOM 1440 N N . THR B 1 24 ? -18.938 11.023 27.562 1 60.25 24 THR B N 1
ATOM 1441 C CA . THR B 1 24 ? -18.078 9.898 27.234 1 60.25 24 THR B CA 1
ATOM 1442 C C . THR B 1 24 ? -18.781 8.93 26.297 1 60.25 24 THR B C 1
ATOM 1444 O O . THR B 1 24 ? -18.172 8.398 25.359 1 60.25 24 THR B O 1
ATOM 1447 N N . GLU B 1 25 ? -19.953 8.711 26.578 1 59.94 25 GLU B N 1
ATOM 1448 C CA . GLU B 1 25 ? -20.719 7.871 25.672 1 59.94 25 GLU B CA 1
ATOM 1449 C C . GLU B 1 25 ? -20.859 8.523 24.297 1 59.94 25 GLU B C 1
ATOM 1451 O O . GLU B 1 25 ? -20.75 7.848 23.266 1 59.94 25 GLU B O 1
ATOM 1456 N N . ARG B 1 26 ? -21.172 9.812 24.297 1 58.25 26 ARG B N 1
ATOM 1457 C CA . ARG B 1 26 ? -21.25 10.523 23.016 1 58.25 26 ARG B CA 1
ATOM 1458 C C . ARG B 1 26 ? -19.891 10.539 22.312 1 58.25 26 ARG B C 1
ATOM 1460 O O . ARG B 1 26 ? -19.812 10.367 21.094 1 58.25 26 ARG B O 1
ATOM 1467 N N . LEU B 1 27 ? -18.859 10.734 23.047 1 56.78 27 LEU B N 1
ATOM 1468 C CA . LEU B 1 27 ? -17.516 10.68 22.484 1 56.78 27 LEU B CA 1
ATOM 1469 C C . LEU B 1 27 ? -17.188 9.266 22 1 56.78 27 LEU B C 1
ATOM 1471 O O . LEU B 1 27 ? -16.578 9.094 20.953 1 56.78 27 LEU B O 1
ATOM 1475 N N . LEU B 1 28 ? -17.594 8.289 22.844 1 56.22 28 LEU B N 1
ATOM 1476 C CA . LEU B 1 28 ? -17.453 6.898 22.422 1 56.22 28 LEU B CA 1
ATOM 1477 C C . LEU B 1 28 ? -18.281 6.613 21.188 1 56.22 28 LEU B C 1
ATOM 1479 O O . LEU B 1 28 ? -17.828 5.926 20.266 1 56.22 28 LEU B O 1
ATOM 1483 N N . HIS B 1 29 ? -19.547 7.008 21.281 1 55.19 29 HIS B N 1
ATOM 1484 C CA . HIS B 1 29 ? -20.438 6.844 20.141 1 55.19 29 HIS B CA 1
ATOM 1485 C C . HIS B 1 29 ? -19.891 7.582 18.922 1 55.19 29 HIS B C 1
ATOM 1487 O O . HIS B 1 29 ? -19.969 7.074 17.797 1 55.19 29 HIS B O 1
ATOM 1493 N N . LEU B 1 30 ? -19.406 8.727 19.109 1 52.16 30 LEU B N 1
ATOM 1494 C CA . LEU B 1 30 ? -18.797 9.5 18.031 1 52.16 30 LEU B CA 1
ATOM 1495 C C . LEU B 1 30 ? -17.531 8.82 17.531 1 52.16 30 LEU B C 1
ATOM 1497 O O . LEU B 1 30 ? -17.266 8.812 16.328 1 52.16 30 LEU B O 1
ATOM 1501 N N . HIS B 1 31 ? -16.828 8.289 18.469 1 51.59 31 HIS B N 1
ATOM 1502 C CA . HIS B 1 31 ? -15.633 7.539 18.125 1 51.59 31 HIS B CA 1
ATOM 1503 C C . HIS B 1 31 ? -15.977 6.277 17.344 1 51.59 31 HIS B C 1
ATOM 1505 O O . HIS B 1 31 ? -15.312 5.941 16.359 1 51.59 31 HIS B O 1
ATOM 1511 N N . LEU B 1 32 ? -16.969 5.555 17.953 1 51.22 32 LEU B N 1
ATOM 1512 C CA . LEU B 1 32 ? -17.406 4.352 17.266 1 51.22 32 LEU B CA 1
ATOM 1513 C C . LEU B 1 32 ? -18 4.695 15.906 1 51.22 32 LEU B C 1
ATOM 1515 O O . LEU B 1 32 ? -17.844 3.947 14.945 1 51.22 32 LEU B O 1
ATOM 1519 N N . ARG B 1 33 ? -18.812 5.648 15.953 1 50.25 33 ARG B N 1
ATOM 1520 C CA . ARG B 1 33 ? -19.422 6.098 14.703 1 50.25 33 ARG B CA 1
ATOM 1521 C C . ARG B 1 33 ? -18.344 6.504 13.695 1 50.25 33 ARG B C 1
ATOM 1523 O O . ARG B 1 33 ? -18.547 6.348 12.484 1 50.25 33 ARG B O 1
ATOM 1530 N N . ARG B 1 34 ? -17.219 6.887 14.281 1 56.31 34 ARG B N 1
ATOM 1531 C CA . ARG B 1 34 ? -16.219 7.43 13.367 1 56.31 34 ARG B CA 1
ATOM 1532 C C . ARG B 1 34 ? -15.344 6.324 12.789 1 56.31 34 ARG B C 1
ATOM 1534 O O . ARG B 1 34 ? -14.617 6.539 11.82 1 56.31 34 ARG B O 1
ATOM 1541 N N . MET B 1 35 ? -15.523 5.117 13.531 1 65.06 35 MET B N 1
ATOM 1542 C CA . MET B 1 35 ? -14.727 4.035 12.961 1 65.06 35 MET B CA 1
ATOM 1543 C C . MET B 1 35 ? -15.406 3.459 11.727 1 65.06 35 MET B C 1
ATOM 1545 O O . MET B 1 35 ? -16.594 3.105 11.766 1 65.06 35 MET B O 1
ATOM 1549 N N . SER B 1 36 ? -14.719 3.508 10.742 1 76 36 SER B N 1
ATOM 1550 C CA . SER B 1 36 ? -15.234 2.959 9.492 1 76 36 SER B CA 1
ATOM 1551 C C . SER B 1 36 ? -15.578 1.479 9.641 1 76 36 SER B C 1
ATOM 1553 O O . SER B 1 36 ? -15.062 0.805 10.539 1 76 36 SER B O 1
ATOM 1555 N N . SER B 1 37 ? -16.516 1.009 8.984 1 85.25 37 SER B N 1
ATOM 1556 C CA . SER B 1 37 ? -16.922 -0.392 8.977 1 85.25 37 SER B CA 1
ATOM 1557 C C . SER B 1 37 ? -15.727 -1.319 8.82 1 85.25 37 SER B C 1
ATOM 1559 O O . SER B 1 37 ? -15.664 -2.377 9.445 1 85.25 37 SER B O 1
ATOM 1561 N N . GLU B 1 38 ? -14.75 -0.935 8.039 1 88.94 38 GLU B N 1
ATOM 1562 C CA . GLU B 1 38 ? -13.57 -1.77 7.816 1 88.94 38 GLU B CA 1
ATOM 1563 C C . GLU B 1 38 ? -12.734 -1.906 9.086 1 88.94 38 GLU B C 1
ATOM 1565 O O . GLU B 1 38 ? -12.203 -2.98 9.375 1 88.94 38 GLU B O 1
ATOM 1570 N N . VAL B 1 39 ? -12.641 -0.844 9.852 1 93.38 39 VAL B N 1
ATOM 1571 C CA . VAL B 1 39 ? -11.914 -0.872 11.117 1 93.38 39 VAL B CA 1
ATOM 1572 C C . VAL B 1 39 ? -12.609 -1.813 12.094 1 93.38 39 VAL B C 1
ATOM 1574 O O . VAL B 1 39 ? -11.969 -2.658 12.719 1 93.38 39 VAL B O 1
ATOM 1577 N N . VAL B 1 40 ? -13.922 -1.699 12.141 1 92.12 40 VAL B N 1
ATOM 1578 C CA . VAL B 1 40 ? -14.711 -2.52 13.055 1 92.12 40 VAL B CA 1
ATOM 1579 C C . VAL B 1 40 ? -14.594 -3.99 12.656 1 92.12 40 VAL B C 1
ATOM 1581 O O . VAL B 1 40 ? -14.336 -4.848 13.508 1 92.12 40 VAL B O 1
ATOM 1584 N N . LYS B 1 41 ? -14.742 -4.258 11.391 1 92.38 41 LYS B N 1
ATOM 1585 C CA . LYS B 1 41 ? -14.672 -5.633 10.898 1 92.38 41 LYS B CA 1
ATOM 1586 C C . LYS B 1 41 ? -13.305 -6.246 11.195 1 92.38 41 LYS B C 1
ATOM 1588 O O . LYS B 1 41 ? -13.203 -7.438 11.484 1 92.38 41 LYS B O 1
ATOM 1593 N N . SER B 1 42 ? -12.258 -5.492 11.117 1 93.62 42 SER B N 1
ATOM 1594 C CA . SER B 1 42 ? -10.898 -5.996 11.32 1 93.62 42 SER B CA 1
ATOM 1595 C C . SER B 1 42 ? -10.672 -6.402 12.773 1 93.62 42 SER B C 1
ATOM 1597 O O . SER B 1 42 ? -9.758 -7.184 13.062 1 93.62 42 SER B O 1
ATOM 1599 N N . GLN B 1 43 ? -11.531 -5.871 13.711 1 92.81 43 GLN B N 1
ATOM 1600 C CA . GLN B 1 43 ? -11.367 -6.172 15.125 1 92.81 43 GLN B CA 1
ATOM 1601 C C . GLN B 1 43 ? -11.82 -7.594 15.445 1 92.81 43 GLN B C 1
ATOM 1603 O O . GLN B 1 43 ? -11.406 -8.18 16.438 1 92.81 43 GLN B O 1
ATOM 1608 N N . THR B 1 44 ? -12.625 -8.156 14.57 1 91.38 44 THR B N 1
ATOM 1609 C CA . THR B 1 44 ? -13.188 -9.469 14.875 1 91.38 44 THR B CA 1
ATOM 1610 C C . THR B 1 44 ? -12.812 -10.477 13.797 1 91.38 44 THR B C 1
ATOM 1612 O O . THR B 1 44 ? -13.109 -11.672 13.93 1 91.38 44 THR B O 1
ATOM 1615 N N . ALA B 1 45 ? -12.188 -9.969 12.75 1 91.06 45 ALA B N 1
ATOM 1616 C CA . ALA B 1 45 ? -11.781 -10.875 11.68 1 91.06 45 ALA B CA 1
ATOM 1617 C C . ALA B 1 45 ? -10.758 -11.891 12.18 1 91.06 45 ALA B C 1
ATOM 1619 O O . ALA B 1 45 ? -9.914 -11.562 13.016 1 91.06 45 ALA B O 1
ATOM 1620 N N . VAL B 1 46 ? -10.859 -13.07 11.688 1 86.12 46 VAL B N 1
ATOM 1621 C CA . VAL B 1 46 ? -9.945 -14.125 12.109 1 86.12 46 VAL B CA 1
ATOM 1622 C C . VAL B 1 46 ? -9.305 -14.773 10.891 1 86.12 46 VAL B C 1
ATOM 1624 O O . VAL B 1 46 ? -9.938 -14.914 9.844 1 86.12 46 VAL B O 1
ATOM 1627 N N . ALA B 1 47 ? -8.078 -15.188 11.109 1 84.56 47 ALA B N 1
ATOM 1628 C CA . ALA B 1 47 ? -7.387 -15.914 10.047 1 84.56 47 ALA B CA 1
ATOM 1629 C C . ALA B 1 47 ? -7.82 -17.375 10.008 1 84.56 47 ALA B C 1
ATOM 1631 O O . ALA B 1 47 ? -8.297 -17.922 11.016 1 84.56 47 ALA B O 1
ATOM 1632 N N . GLY B 1 48 ? -7.75 -17.922 8.812 1 83.75 48 GLY B N 1
ATOM 1633 C CA . GLY B 1 48 ? -8.07 -19.344 8.695 1 83.75 48 GLY B CA 1
ATOM 1634 C C . GLY B 1 48 ? -9.359 -19.594 7.949 1 83.75 48 GLY B C 1
ATOM 1635 O O . GLY B 1 48 ? -10.242 -18.734 7.902 1 83.75 48 GLY B O 1
ATOM 1636 N N . GLY B 1 49 ? -9.391 -20.625 7.309 1 85.44 49 GLY B N 1
ATOM 1637 C CA . GLY B 1 49 ? -10.578 -21.094 6.609 1 85.44 49 GLY B CA 1
ATOM 1638 C C . GLY B 1 49 ? -10.758 -20.469 5.246 1 85.44 49 GLY B C 1
ATOM 1639 O O . GLY B 1 49 ? -9.867 -19.75 4.766 1 85.44 49 GLY B O 1
ATOM 1640 N N . ASP B 1 50 ? -11.867 -20.766 4.66 1 92.12 50 ASP B N 1
ATOM 1641 C CA . ASP B 1 50 ? -12.234 -20.203 3.365 1 92.12 50 ASP B CA 1
ATOM 1642 C C . ASP B 1 50 ? -12.727 -18.766 3.518 1 92.12 50 ASP B C 1
ATOM 1644 O O . ASP B 1 50 ? -13.258 -18.391 4.562 1 92.12 50 ASP B O 1
ATOM 1648 N N . THR B 1 51 ? -12.375 -17.922 2.594 1 95.62 51 THR B N 1
ATOM 1649 C CA . THR B 1 51 ? -12.828 -16.547 2.596 1 95.62 51 THR B CA 1
ATOM 1650 C C . THR B 1 51 ? -13.734 -16.266 1.399 1 95.62 51 THR B C 1
ATOM 1652 O O . THR B 1 51 ? -13.844 -17.094 0.491 1 95.62 51 THR B O 1
ATOM 1655 N N . ILE B 1 52 ? -14.375 -15.133 1.435 1 94.62 52 ILE B N 1
ATOM 1656 C CA . ILE B 1 52 ? -15.203 -14.695 0.315 1 94.62 52 ILE B CA 1
ATOM 1657 C C . ILE B 1 52 ? -14.352 -14.594 -0.948 1 94.62 52 ILE B C 1
ATOM 1659 O O . ILE B 1 52 ? -14.836 -14.844 -2.053 1 94.62 52 ILE B O 1
ATOM 1663 N N . PHE B 1 53 ? -13.086 -14.344 -0.8 1 97.56 53 PHE B N 1
ATOM 1664 C CA . PHE B 1 53 ? -12.203 -14.219 -1.949 1 97.56 53 PHE B CA 1
ATOM 1665 C C . PHE B 1 53 ? -11.922 -15.586 -2.566 1 97.56 53 PHE B C 1
ATOM 1667 O O . PHE B 1 53 ? -11.82 -15.711 -3.789 1 97.56 53 PHE B O 1
ATOM 1674 N N . GLY B 1 54 ? -11.758 -16.516 -1.666 1 97.38 54 GLY B N 1
ATOM 1675 C CA . GLY B 1 54 ? -11.664 -17.859 -2.197 1 97.38 54 GLY B CA 1
ATOM 1676 C C . GLY B 1 54 ? -12.859 -18.25 -3.051 1 97.38 54 GLY B C 1
ATOM 1677 O O . GLY B 1 54 ? -12.703 -18.875 -4.102 1 97.38 54 GLY B O 1
ATOM 1678 N N . ARG B 1 55 ? -14.016 -17.844 -2.635 1 97.5 55 ARG B N 1
ATOM 1679 C CA . ARG B 1 55 ? -15.242 -18.141 -3.357 1 97.5 55 ARG B CA 1
ATOM 1680 C C . ARG B 1 55 ? -15.297 -17.391 -4.688 1 97.5 55 ARG B C 1
ATOM 1682 O O . ARG B 1 55 ? -15.812 -17.922 -5.676 1 97.5 55 ARG B O 1
ATOM 1689 N N . ILE B 1 56 ? -14.789 -16.219 -4.703 1 97.69 56 ILE B N 1
ATOM 1690 C CA . ILE B 1 56 ? -14.711 -15.445 -5.941 1 97.69 56 ILE B CA 1
ATOM 1691 C C . ILE B 1 56 ? -13.758 -16.125 -6.918 1 97.69 56 ILE B C 1
ATOM 1693 O O . ILE B 1 56 ? -14.07 -16.266 -8.102 1 97.69 56 ILE B O 1
ATOM 1697 N N . ILE B 1 57 ? -12.602 -16.594 -6.441 1 98.06 57 ILE B N 1
ATOM 1698 C CA . ILE B 1 57 ? -11.594 -17.25 -7.266 1 98.06 57 ILE B CA 1
ATOM 1699 C C . ILE B 1 57 ? -12.188 -18.5 -7.898 1 98.06 57 ILE B C 1
ATOM 1701 O O . ILE B 1 57 ? -11.953 -18.781 -9.078 1 98.06 57 ILE B O 1
ATOM 1705 N N . ARG B 1 58 ? -12.945 -19.172 -7.148 1 97.62 58 ARG B N 1
ATOM 1706 C CA . ARG B 1 58 ? -13.555 -20.406 -7.602 1 97.62 58 ARG B CA 1
ATOM 1707 C C . ARG B 1 58 ? -14.852 -20.141 -8.359 1 97.62 58 ARG B C 1
ATOM 1709 O O . ARG B 1 58 ? -15.578 -21.078 -8.703 1 97.62 58 ARG B O 1
ATOM 1716 N N . LYS B 1 59 ? -15.273 -18.953 -8.531 1 97.75 59 LYS B N 1
ATOM 1717 C CA . LYS B 1 59 ? -16.422 -18.484 -9.312 1 97.75 59 LYS B CA 1
ATOM 1718 C C . LYS B 1 59 ? -17.734 -18.969 -8.695 1 97.75 59 LYS B C 1
ATOM 1720 O O . LYS B 1 59 ? -18.688 -19.266 -9.414 1 97.75 59 LYS B O 1
ATOM 1725 N N . GLU B 1 60 ? -17.656 -19.094 -7.383 1 97.56 60 GLU B N 1
ATOM 1726 C CA . GLU B 1 60 ? -18.859 -19.5 -6.668 1 97.56 60 GLU B CA 1
ATOM 1727 C C . GLU B 1 60 ? -19.781 -18.312 -6.402 1 97.56 60 GLU B C 1
ATOM 1729 O O . GLU B 1 60 ? -20.984 -18.5 -6.176 1 97.56 60 GLU B O 1
ATOM 1734 N N . ILE B 1 61 ? -19.219 -17.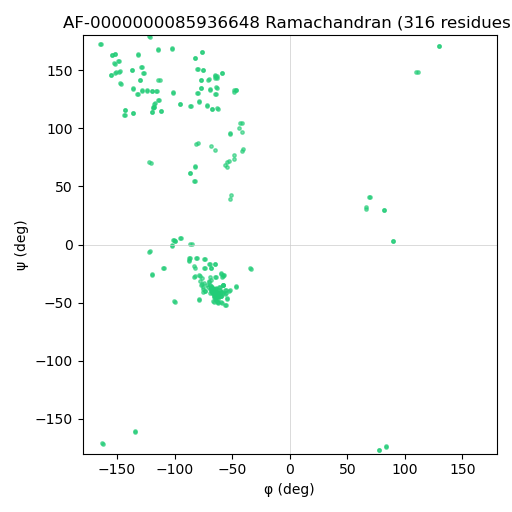156 -6.312 1 96.44 61 ILE B N 1
ATOM 1735 C CA . ILE B 1 61 ? -19.984 -15.922 -6.172 1 96.44 61 ILE B CA 1
ATOM 1736 C C . ILE B 1 61 ? -19.531 -14.914 -7.219 1 96.44 61 ILE B C 1
ATOM 1738 O O . ILE B 1 61 ? -18.375 -14.945 -7.668 1 96.44 61 ILE B O 1
ATOM 1742 N N . PRO B 1 62 ? -20.516 -14.023 -7.551 1 96.69 62 PRO B N 1
ATOM 1743 C CA . PRO B 1 62 ? -20.156 -13.07 -8.602 1 96.69 62 PRO B CA 1
ATOM 1744 C C . PRO B 1 62 ? -19.219 -11.961 -8.094 1 96.69 62 PRO B C 1
ATOM 1746 O O . PRO B 1 62 ? -19.281 -11.594 -6.918 1 96.69 62 PRO B O 1
ATOM 1749 N N . ALA B 1 63 ? -18.406 -11.453 -8.906 1 97 63 ALA B N 1
ATOM 1750 C CA . ALA B 1 63 ? -17.562 -10.273 -8.742 1 97 63 ALA B CA 1
ATOM 1751 C C . ALA B 1 63 ? -17.359 -9.555 -10.07 1 97 63 ALA B C 1
ATOM 1753 O O . ALA B 1 63 ? -17.406 -10.18 -11.133 1 97 63 ALA B O 1
ATOM 1754 N N . LYS B 1 64 ? -17.203 -8.289 -10.031 1 98.38 64 LYS B N 1
ATOM 1755 C CA . LYS B 1 64 ? -16.906 -7.527 -11.242 1 98.38 64 LYS B CA 1
ATOM 1756 C C . LYS B 1 64 ? -15.414 -7.605 -11.586 1 98.38 64 LYS B C 1
ATOM 1758 O O . LYS B 1 64 ? -14.656 -6.668 -11.312 1 98.38 64 LYS B O 1
ATOM 1763 N N . ILE B 1 65 ? -15.078 -8.641 -12.305 1 98.62 65 ILE B N 1
ATOM 1764 C CA . ILE B 1 65 ? -13.68 -8.953 -12.602 1 9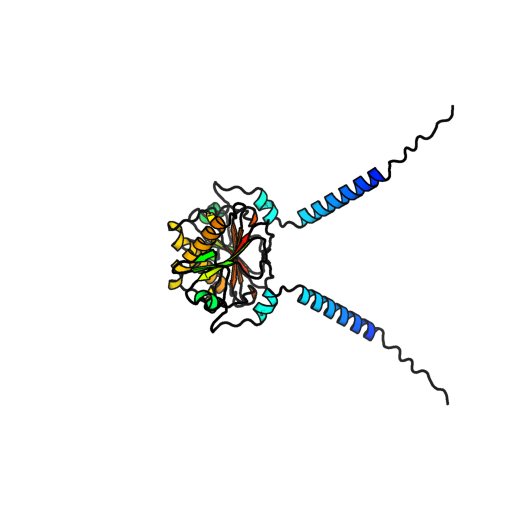8.62 65 ILE B CA 1
ATOM 1765 C C . ILE B 1 65 ? -13.164 -8.023 -13.695 1 98.62 65 ILE B C 1
ATOM 1767 O O . ILE B 1 65 ? -13.859 -7.777 -14.688 1 98.62 65 ILE B O 1
ATOM 1771 N N . ILE B 1 66 ? -12.023 -7.508 -13.5 1 98.88 66 ILE B N 1
ATOM 1772 C CA . ILE B 1 66 ? -11.375 -6.629 -14.469 1 98.88 66 ILE B CA 1
ATOM 1773 C C . ILE B 1 66 ? -10.352 -7.422 -15.281 1 98.88 66 ILE B C 1
ATOM 1775 O O . ILE B 1 66 ? -10.266 -7.27 -16.5 1 98.88 66 ILE B O 1
ATOM 1779 N N . HIS B 1 67 ? -9.516 -8.148 -14.586 1 98.81 67 HIS B N 1
ATOM 1780 C CA . HIS B 1 67 ? -8.445 -8.914 -15.211 1 98.81 67 HIS B CA 1
ATOM 1781 C C . HIS B 1 67 ? -8.102 -10.156 -14.383 1 98.81 67 HIS B C 1
ATOM 1783 O O . HIS B 1 67 ? -8.219 -10.141 -13.156 1 98.81 67 HIS B O 1
ATOM 1789 N N . GLU B 1 68 ? -7.703 -11.172 -15.047 1 98.69 68 GLU B N 1
ATOM 1790 C CA . GLU B 1 68 ? -7.328 -12.43 -14.398 1 98.69 68 GLU B CA 1
ATOM 1791 C C . GLU B 1 68 ? -6.215 -13.133 -15.172 1 98.69 68 GLU B C 1
ATOM 1793 O O . GLU B 1 68 ? -6.199 -13.125 -16.406 1 98.69 68 GLU B O 1
ATOM 1798 N N . ASP B 1 69 ? -5.25 -13.695 -14.484 1 98.31 69 ASP B N 1
ATOM 1799 C CA . ASP B 1 69 ? -4.277 -14.609 -15.078 1 98.31 69 ASP B CA 1
ATOM 1800 C C . ASP B 1 69 ? -4.082 -15.844 -14.203 1 98.31 69 ASP B C 1
ATOM 1802 O O . ASP B 1 69 ? -4.949 -16.172 -13.391 1 98.31 69 ASP B O 1
ATOM 1806 N N . ASP B 1 70 ? -2.988 -16.578 -14.359 1 98.06 70 ASP B N 1
ATOM 1807 C CA . ASP B 1 70 ? -2.82 -17.859 -13.672 1 98.06 70 ASP B CA 1
ATOM 1808 C C . ASP B 1 70 ? -2.516 -17.656 -12.195 1 98.06 70 ASP B C 1
ATOM 1810 O O . ASP B 1 70 ? -2.676 -18.562 -11.383 1 98.06 70 ASP B O 1
ATOM 1814 N N . TYR B 1 71 ? -2.199 -16.453 -11.828 1 98.56 71 TYR B N 1
ATOM 1815 C CA . TYR B 1 71 ? -1.643 -16.266 -10.492 1 98.56 71 TYR B CA 1
ATOM 1816 C C . TYR B 1 71 ? -2.516 -15.336 -9.664 1 98.56 71 TYR B C 1
ATOM 1818 O O . TYR B 1 71 ? -2.504 -15.391 -8.43 1 98.56 71 TYR B O 1
ATOM 1826 N N . ALA B 1 72 ? -3.289 -14.438 -10.367 1 98.81 72 ALA B N 1
ATOM 1827 C CA . ALA B 1 72 ? -3.951 -13.367 -9.625 1 98.81 72 ALA B CA 1
ATOM 1828 C C . ALA B 1 72 ? -5.266 -12.969 -10.297 1 98.81 72 ALA B C 1
ATOM 1830 O O . ALA B 1 72 ? -5.508 -13.32 -11.453 1 98.81 72 ALA B O 1
ATOM 1831 N N . LEU B 1 73 ? -6.09 -12.398 -9.539 1 98.88 73 LEU B N 1
ATOM 1832 C CA . LEU B 1 73 ? -7.387 -11.883 -9.953 1 98.88 73 LEU B CA 1
ATOM 1833 C C . LEU B 1 73 ? -7.559 -10.43 -9.523 1 98.88 73 LEU B C 1
ATOM 1835 O O . LEU B 1 73 ? -7.219 -10.07 -8.398 1 98.88 73 LEU B O 1
ATOM 1839 N N . ALA B 1 74 ? -8.023 -9.547 -10.461 1 98.94 74 ALA B N 1
ATOM 1840 C CA . ALA B 1 74 ? -8.375 -8.156 -10.156 1 98.94 74 ALA B CA 1
ATOM 1841 C C . ALA B 1 74 ? -9.859 -7.906 -10.375 1 98.94 74 ALA B C 1
ATOM 1843 O O . ALA B 1 74 ? -10.414 -8.273 -11.414 1 98.94 74 ALA B O 1
ATOM 1844 N N . PHE B 1 75 ? -10.492 -7.266 -9.367 1 98.88 75 PHE B N 1
ATOM 1845 C CA . PHE B 1 75 ? -11.93 -7.012 -9.453 1 98.88 75 PHE B CA 1
ATOM 1846 C C . PHE B 1 75 ? -12.312 -5.773 -8.656 1 98.88 75 PHE B C 1
ATOM 1848 O O . PHE B 1 75 ? -11.602 -5.387 -7.723 1 98.88 75 PHE B O 1
ATOM 1855 N N . HIS B 1 76 ? -13.375 -5.188 -9.031 1 98.81 76 HIS B N 1
ATOM 1856 C CA . HIS B 1 76 ? -13.812 -3.969 -8.359 1 98.81 76 HIS B CA 1
ATOM 1857 C C . HIS B 1 76 ? -14.273 -4.258 -6.938 1 98.81 76 HIS B C 1
ATOM 1859 O O . HIS B 1 76 ? -14.961 -5.25 -6.691 1 98.81 76 HIS B O 1
ATOM 1865 N N . ASP B 1 77 ? -13.82 -3.488 -6.012 1 97.88 77 ASP B N 1
ATOM 1866 C CA . ASP B 1 77 ? -14.344 -3.588 -4.652 1 97.88 77 ASP B CA 1
ATOM 1867 C C . ASP B 1 77 ? -15.828 -3.236 -4.605 1 97.88 77 ASP B C 1
ATOM 1869 O O . ASP B 1 77 ? -16.266 -2.287 -5.258 1 97.88 77 ASP B O 1
ATOM 1873 N N . VAL B 1 78 ? -16.5 -3.875 -3.797 1 95.5 78 VAL B N 1
ATOM 1874 C CA . VAL B 1 78 ? -17.938 -3.684 -3.752 1 95.5 78 VAL B CA 1
ATOM 1875 C C . VAL B 1 78 ? -18.281 -2.463 -2.898 1 95.5 78 VAL B C 1
ATOM 1877 O O . VAL B 1 78 ? -19.391 -1.946 -2.953 1 95.5 78 VAL B O 1
ATOM 1880 N N . SER B 1 79 ? -17.422 -1.984 -2.061 1 95.12 79 SER B N 1
ATOM 1881 C CA . SER B 1 79 ? -17.562 -0.802 -1.219 1 95.12 79 SER B CA 1
ATOM 1882 C C . SER B 1 79 ? -16.453 0.21 -1.49 1 95.12 79 SER B C 1
ATOM 1884 O O . SER B 1 79 ? -15.617 0.471 -0.623 1 95.12 79 SER B O 1
ATOM 1886 N N . PRO B 1 80 ? -16.547 0.807 -2.641 1 97.56 80 PRO B N 1
ATOM 1887 C CA . PRO B 1 80 ? -15.422 1.648 -3.074 1 97.56 80 PRO B CA 1
ATOM 1888 C C . PRO B 1 80 ? -15.203 2.855 -2.166 1 97.56 80 PRO B C 1
ATOM 1890 O O . PRO B 1 80 ? -16.172 3.479 -1.719 1 97.56 80 PRO B O 1
ATOM 1893 N N . GLN B 1 81 ? -13.977 3.121 -1.828 1 97.69 81 GLN B N 1
ATOM 1894 C CA . GLN B 1 81 ? -13.57 4.258 -1.011 1 97.69 81 GLN B CA 1
ATOM 1895 C C . GLN B 1 81 ? -12.992 5.379 -1.874 1 97.69 81 GLN B C 1
ATOM 1897 O O . GLN B 1 81 ? -12.469 6.363 -1.353 1 97.69 81 GLN B O 1
ATOM 1902 N N . ALA B 1 82 ? -12.977 5.293 -3.18 1 98 82 ALA B N 1
ATOM 1903 C CA . ALA B 1 82 ? -12.586 6.242 -4.219 1 98 82 ALA B CA 1
ATOM 1904 C C . ALA B 1 82 ? -13.352 5.984 -5.516 1 98 82 ALA B C 1
ATOM 1906 O O . ALA B 1 82 ? -13.969 4.93 -5.676 1 98 82 ALA B O 1
ATOM 1907 N N . PRO B 1 83 ? -13.359 6.973 -6.473 1 98.62 83 PRO B N 1
ATOM 1908 C CA . PRO B 1 83 ? -14.078 6.738 -7.727 1 98.62 83 PRO B CA 1
ATOM 1909 C C . PRO B 1 83 ? -13.68 5.43 -8.406 1 98.62 83 PRO B C 1
ATOM 1911 O O . PRO B 1 83 ? -14.531 4.727 -8.953 1 98.62 83 PRO B O 1
ATOM 1914 N N . ILE B 1 84 ? -12.461 5.137 -8.367 1 98.81 84 ILE B N 1
ATOM 1915 C CA . ILE B 1 84 ? -11.961 3.834 -8.797 1 98.81 84 ILE B CA 1
ATOM 1916 C C . ILE B 1 84 ? -11.305 3.123 -7.613 1 98.81 84 ILE B C 1
ATOM 1918 O O . ILE B 1 84 ? -10.445 3.688 -6.941 1 98.81 84 ILE B O 1
ATOM 1922 N N . HIS B 1 85 ? -11.766 2.035 -7.281 1 98.88 85 HIS B N 1
ATOM 1923 C CA . HIS B 1 85 ? -11.242 1.183 -6.219 1 98.88 85 HIS B CA 1
ATOM 1924 C C . HIS B 1 85 ? -11.352 -0.292 -6.59 1 98.88 85 HIS B C 1
ATOM 1926 O O . HIS B 1 85 ? -12.461 -0.819 -6.723 1 98.88 85 HIS B O 1
ATOM 1932 N N . PHE B 1 86 ? -10.234 -0.915 -6.812 1 98.94 86 PHE B N 1
ATOM 1933 C CA . PHE B 1 86 ? -10.25 -2.334 -7.141 1 98.94 86 PHE B CA 1
ATOM 1934 C C . PHE B 1 86 ? -9.242 -3.098 -6.293 1 98.94 86 PHE B C 1
ATOM 1936 O O . PHE B 1 86 ? -8.391 -2.494 -5.633 1 98.94 86 PHE B O 1
ATOM 1943 N N . LEU B 1 87 ? -9.414 -4.438 -6.246 1 98.94 87 LEU B N 1
ATOM 1944 C CA . LEU B 1 87 ? -8.562 -5.34 -5.48 1 98.94 87 LEU B CA 1
ATOM 1945 C C . LEU B 1 87 ? -7.754 -6.246 -6.406 1 98.94 87 LEU B C 1
ATOM 1947 O O . LEU B 1 87 ? -8.234 -6.641 -7.473 1 98.94 87 LEU B O 1
ATOM 1951 N N . VAL B 1 88 ? -6.562 -6.484 -6.062 1 98.94 88 VAL B N 1
ATOM 1952 C CA . VAL B 1 88 ? -5.754 -7.535 -6.668 1 98.94 88 VAL B CA 1
ATOM 1953 C C . VAL B 1 88 ? -5.457 -8.617 -5.633 1 98.94 88 VAL B C 1
ATOM 1955 O O . VAL B 1 88 ? -4.93 -8.336 -4.559 1 98.94 88 VAL B O 1
ATOM 1958 N N . ILE B 1 89 ? -5.809 -9.891 -5.949 1 98.88 89 ILE B N 1
ATOM 1959 C CA . ILE B 1 89 ? -5.637 -10.969 -4.984 1 98.88 89 ILE B CA 1
ATOM 1960 C C . ILE B 1 89 ? -4.898 -12.133 -5.637 1 98.88 89 ILE B C 1
ATOM 1962 O O . ILE B 1 89 ? -5.074 -12.398 -6.832 1 98.88 89 ILE B O 1
ATOM 1966 N N . PRO B 1 90 ? -4.008 -12.766 -4.879 1 98.94 90 PRO B N 1
ATOM 1967 C CA . PRO B 1 90 ? -3.436 -14.016 -5.387 1 98.94 90 PRO B CA 1
ATOM 1968 C C . PRO B 1 90 ? -4.441 -15.164 -5.406 1 98.94 90 PRO B C 1
ATOM 1970 O O . PRO B 1 90 ? -5.281 -15.273 -4.508 1 98.94 90 PRO B O 1
ATOM 1973 N N . LYS B 1 91 ? -4.344 -15.961 -6.422 1 98.62 91 LYS B N 1
ATOM 1974 C CA . LYS B 1 91 ? -5.168 -17.156 -6.438 1 98.62 91 LYS B CA 1
ATOM 1975 C C . LYS B 1 91 ? -4.691 -18.172 -5.395 1 98.62 91 LYS B C 1
ATOM 1977 O O . LYS B 1 91 ? -5.488 -18.938 -4.855 1 98.62 91 LYS B O 1
ATOM 1982 N N . LYS B 1 92 ? -3.391 -18.172 -5.145 1 97.69 92 LYS B N 1
ATOM 1983 C CA . LYS B 1 92 ? -2.852 -18.969 -4.043 1 97.69 92 LYS B CA 1
ATOM 1984 C C . LYS B 1 92 ? -3.357 -18.453 -2.697 1 97.69 92 LYS B C 1
ATOM 1986 O O . LYS B 1 92 ? -3.281 -17.25 -2.414 1 97.69 92 LYS B O 1
ATOM 1991 N N . PRO B 1 93 ? -3.871 -19.391 -1.894 1 96.75 93 PRO B N 1
ATOM 1992 C CA . PRO B 1 93 ? -4.23 -18.938 -0.548 1 96.75 93 PRO B CA 1
ATOM 1993 C C . PRO B 1 93 ? -3.025 -18.438 0.25 1 96.75 93 PRO B C 1
ATOM 1995 O O . PRO B 1 93 ? -2.055 -19.188 0.429 1 96.75 93 PRO B O 1
ATOM 1998 N N . LEU B 1 94 ? -3.029 -17.25 0.581 1 97.69 94 LEU B N 1
ATOM 1999 C CA . LEU B 1 94 ? -2.09 -16.547 1.442 1 97.69 94 LEU B CA 1
ATOM 2000 C C . LEU B 1 94 ? -2.812 -15.508 2.301 1 97.69 94 LEU B C 1
ATOM 2002 O O . LEU B 1 94 ? -3.383 -14.555 1.776 1 97.69 94 LEU B O 1
ATOM 2006 N N . ASP B 1 95 ? -2.783 -15.711 3.561 1 97.75 95 ASP B N 1
ATOM 2007 C CA . ASP B 1 95 ? -3.701 -14.969 4.422 1 97.75 95 ASP B CA 1
ATOM 2008 C C . ASP B 1 95 ? -3.193 -13.555 4.672 1 97.75 95 ASP B C 1
ATOM 2010 O O . ASP B 1 95 ? -3.953 -12.586 4.559 1 97.75 95 ASP B O 1
ATOM 2014 N N . MET B 1 96 ? -1.873 -13.422 5.031 1 98.38 96 MET B N 1
ATOM 2015 C CA . MET B 1 96 ? -1.273 -12.141 5.406 1 98.38 96 MET B CA 1
ATOM 2016 C C . MET B 1 96 ? 0.104 -11.984 4.77 1 98.38 96 MET B C 1
ATOM 2018 O O . MET B 1 96 ? 0.817 -12.969 4.566 1 98.38 96 MET B O 1
ATOM 2022 N N . LEU B 1 97 ? 0.423 -10.719 4.516 1 98.81 97 LEU B N 1
ATOM 2023 C CA . LEU B 1 97 ? 1.759 -10.43 4.004 1 98.81 97 LEU B CA 1
ATOM 2024 C C . LEU B 1 97 ? 2.828 -10.93 4.973 1 98.81 97 LEU B C 1
ATOM 2026 O O . LEU B 1 97 ? 3.867 -11.438 4.547 1 98.81 97 LEU B O 1
ATOM 2030 N N . GLN B 1 98 ?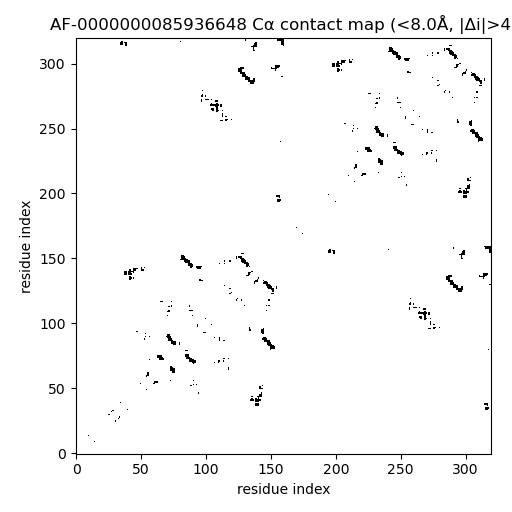 2.566 -10.859 6.273 1 98.44 98 GLN B N 1
ATOM 2031 C CA . GLN B 1 98 ? 3.551 -11.227 7.285 1 98.44 98 GLN B CA 1
ATOM 2032 C C . GLN B 1 98 ? 3.885 -12.711 7.207 1 98.44 98 GLN B C 1
ATOM 2034 O O . GLN B 1 98 ? 4.914 -13.148 7.73 1 98.44 98 GLN B O 1
ATOM 2039 N N . ASN B 1 99 ? 3.062 -13.469 6.539 1 98.19 99 ASN B N 1
ATOM 2040 C CA . ASN B 1 99 ? 3.268 -14.906 6.457 1 98.19 99 ASN B CA 1
ATOM 2041 C C . ASN B 1 99 ? 3.865 -15.312 5.113 1 98.19 99 ASN B C 1
ATOM 2043 O O . ASN B 1 99 ? 4.082 -16.5 4.855 1 98.19 99 ASN B O 1
ATOM 2047 N N . ALA B 1 100 ? 4.094 -14.375 4.219 1 98.62 100 ALA B N 1
ATOM 2048 C CA . ALA B 1 100 ? 4.766 -14.648 2.953 1 98.62 100 ALA B CA 1
ATOM 2049 C C . ALA B 1 100 ? 6.211 -15.086 3.186 1 98.62 100 ALA B C 1
ATOM 2051 O O . ALA B 1 100 ? 6.855 -14.641 4.137 1 98.62 100 ALA B O 1
ATOM 2052 N N . THR B 1 101 ? 6.699 -15.953 2.361 1 98.44 101 THR B N 1
ATOM 2053 C CA . THR B 1 101 ? 8.07 -16.453 2.418 1 98.44 101 THR B CA 1
ATOM 2054 C C . THR B 1 101 ? 8.797 -16.188 1.097 1 98.44 101 THR B C 1
ATOM 2056 O O . THR B 1 101 ? 8.195 -15.68 0.149 1 98.44 101 THR B O 1
ATOM 2059 N N . GLU B 1 102 ? 10.031 -16.578 1.025 1 98.19 102 GLU B N 1
ATOM 2060 C CA . GLU B 1 102 ? 10.812 -16.406 -0.196 1 98.19 102 GLU B CA 1
ATOM 2061 C C . GLU B 1 102 ? 10.164 -17.141 -1.368 1 98.19 102 GLU B C 1
ATOM 2063 O O . GLU B 1 102 ? 10.305 -16.734 -2.521 1 98.19 102 GLU B O 1
ATOM 2068 N N . GLN B 1 103 ? 9.406 -18.141 -1.08 1 98.5 103 GLN B N 1
ATOM 2069 C CA . GLN B 1 103 ? 8.727 -18.891 -2.127 1 98.5 103 GLN B CA 1
ATOM 2070 C C . GLN B 1 103 ? 7.613 -18.062 -2.766 1 98.5 103 GLN B C 1
ATOM 2072 O O . GLN B 1 103 ? 7.125 -18.406 -3.846 1 98.5 103 GLN B O 1
ATOM 2077 N N . ASP B 1 104 ? 7.219 -16.984 -2.076 1 98.75 104 ASP B N 1
ATOM 2078 C CA . ASP B 1 104 ? 6.113 -16.156 -2.549 1 98.75 104 ASP B CA 1
ATOM 2079 C C . ASP B 1 104 ? 6.633 -14.906 -3.258 1 98.75 104 ASP B C 1
ATOM 2081 O O . ASP B 1 104 ? 5.844 -14.055 -3.68 1 98.75 104 ASP B O 1
ATOM 2085 N N . GLU B 1 105 ? 7.953 -14.797 -3.398 1 98.75 105 GLU B N 1
ATOM 2086 C CA . GLU B 1 105 ? 8.555 -13.578 -3.943 1 98.75 105 GLU B CA 1
ATOM 2087 C C . GLU B 1 105 ? 7.98 -13.25 -5.316 1 98.75 105 GLU B C 1
ATOM 2089 O O . GLU B 1 105 ? 7.516 -12.125 -5.543 1 98.75 105 GLU B O 1
ATOM 2094 N N . ALA B 1 106 ? 7.996 -14.203 -6.207 1 98.75 106 ALA B N 1
ATOM 2095 C CA . ALA B 1 106 ? 7.504 -13.984 -7.566 1 98.75 106 ALA B CA 1
ATOM 2096 C C . ALA B 1 106 ? 6.023 -13.609 -7.555 1 98.75 106 ALA B C 1
ATOM 2098 O O . ALA B 1 106 ? 5.598 -12.719 -8.297 1 98.75 106 ALA B O 1
ATOM 2099 N N . LEU B 1 107 ? 5.27 -14.312 -6.719 1 98.88 107 LEU B N 1
ATOM 2100 C CA . LEU B 1 107 ? 3.84 -14.047 -6.613 1 98.88 107 LEU B CA 1
ATOM 2101 C C . LEU B 1 107 ? 3.588 -12.609 -6.172 1 98.88 107 LEU B C 1
ATOM 2103 O O . LEU B 1 107 ? 2.756 -11.914 -6.758 1 98.88 107 LEU B O 1
ATOM 2107 N N . LEU B 1 108 ? 4.324 -12.172 -5.203 1 98.94 108 LEU B N 1
ATOM 2108 C CA . LEU B 1 108 ? 4.176 -10.812 -4.691 1 98.94 108 LEU B CA 1
ATOM 2109 C C . LEU B 1 108 ? 4.512 -9.789 -5.773 1 98.94 108 LEU B C 1
ATOM 2111 O O . LEU B 1 108 ? 3.818 -8.773 -5.91 1 98.94 108 LEU B O 1
ATOM 2115 N N . GLY B 1 109 ? 5.586 -10.008 -6.496 1 98.94 109 GLY B N 1
ATOM 2116 C CA . GLY B 1 109 ? 5.926 -9.141 -7.617 1 98.94 109 GLY B CA 1
ATOM 2117 C C . GLY B 1 109 ? 4.844 -9.094 -8.68 1 98.94 109 GLY B C 1
ATOM 2118 O O . GLY B 1 109 ? 4.539 -8.016 -9.203 1 98.94 109 GLY B O 1
ATOM 2119 N N . LYS B 1 110 ? 4.27 -10.234 -8.969 1 98.94 110 LYS B N 1
ATOM 2120 C CA . LYS B 1 110 ? 3.203 -10.32 -9.969 1 98.94 110 LYS B CA 1
ATOM 2121 C C . LYS B 1 110 ? 1.976 -9.531 -9.523 1 98.94 110 LYS B C 1
ATOM 2123 O O . LYS B 1 110 ? 1.291 -8.922 -10.352 1 98.94 110 LYS B O 1
ATOM 2128 N N . LEU B 1 111 ? 1.671 -9.578 -8.258 1 98.94 111 LEU B N 1
ATOM 2129 C CA . LEU B 1 111 ? 0.537 -8.812 -7.754 1 98.94 111 LEU B CA 1
ATOM 2130 C C . LEU B 1 111 ? 0.749 -7.316 -7.969 1 98.94 111 LEU B C 1
ATOM 2132 O O . LEU B 1 111 ? -0.163 -6.613 -8.406 1 98.94 111 LEU B O 1
ATOM 2136 N N . MET B 1 112 ? 1.956 -6.832 -7.664 1 98.94 112 MET B N 1
ATOM 2137 C CA . MET B 1 112 ? 2.277 -5.418 -7.84 1 98.94 112 MET B CA 1
ATOM 2138 C C . MET B 1 112 ? 2.207 -5.023 -9.312 1 98.94 112 MET B C 1
ATOM 2140 O O . MET B 1 112 ? 1.685 -3.961 -9.648 1 98.94 112 MET B O 1
ATOM 2144 N N . LEU B 1 113 ? 2.703 -5.867 -10.141 1 98.94 113 LEU B N 1
ATOM 2145 C CA . LEU B 1 113 ? 2.645 -5.598 -11.578 1 98.94 113 LEU B CA 1
ATOM 2146 C C . LEU B 1 113 ? 1.203 -5.59 -12.07 1 98.94 113 LEU B C 1
ATOM 2148 O O . LEU B 1 113 ? 0.836 -4.773 -12.922 1 98.94 113 LEU B O 1
ATOM 2152 N N . MET B 1 114 ? 0.418 -6.488 -11.578 1 98.94 114 MET B N 1
ATOM 2153 C CA . MET B 1 114 ? -0.992 -6.512 -11.961 1 98.94 114 MET B CA 1
ATOM 2154 C C . MET B 1 114 ? -1.7 -5.238 -11.516 1 98.94 114 MET B C 1
ATOM 2156 O O . MET B 1 114 ? -2.543 -4.707 -12.234 1 98.94 114 MET B O 1
ATOM 2160 N N . ALA B 1 115 ? -1.39 -4.805 -10.336 1 98.94 115 ALA B N 1
ATOM 2161 C CA . ALA B 1 115 ? -1.961 -3.545 -9.859 1 98.94 115 ALA B CA 1
ATOM 2162 C C . ALA B 1 115 ? -1.686 -2.41 -10.844 1 98.94 115 ALA B C 1
ATOM 2164 O O . ALA B 1 115 ? -2.594 -1.656 -11.203 1 98.94 115 ALA B O 1
ATOM 2165 N N . ALA B 1 116 ? -0.442 -2.334 -11.289 1 98.94 116 ALA B N 1
ATOM 2166 C CA . ALA B 1 116 ? -0.049 -1.291 -12.234 1 98.94 116 ALA B CA 1
ATOM 2167 C C . ALA B 1 116 ? -0.763 -1.464 -13.57 1 98.94 116 ALA B C 1
ATOM 2169 O O . ALA B 1 116 ? -1.248 -0.491 -14.156 1 98.94 116 ALA B O 1
ATOM 2170 N N . LYS B 1 117 ? -0.78 -2.65 -13.992 1 98.88 117 LYS B N 1
ATOM 2171 C CA . LYS B 1 117 ? -1.401 -2.967 -15.273 1 98.88 117 LYS B CA 1
ATOM 2172 C C . LYS B 1 117 ? -2.879 -2.582 -15.281 1 98.88 117 LYS B C 1
ATOM 2174 O O . LYS B 1 117 ? -3.35 -1.916 -16.203 1 98.88 117 LYS B O 1
ATOM 2179 N N . VAL B 1 118 ? -3.584 -2.975 -14.305 1 98.94 118 VAL B N 1
ATOM 2180 C CA . VAL B 1 118 ? -5.023 -2.738 -14.234 1 98.94 118 VAL B CA 1
ATOM 2181 C C . VAL B 1 118 ? -5.293 -1.25 -14.023 1 98.94 118 VAL B C 1
ATOM 2183 O O . VAL B 1 118 ? -6.262 -0.706 -14.562 1 98.94 118 VAL B O 1
ATOM 2186 N N . ALA B 1 119 ? -4.453 -0.618 -13.211 1 98.94 119 ALA B N 1
ATOM 2187 C CA . ALA B 1 119 ? -4.57 0.83 -13.062 1 98.94 119 ALA B CA 1
ATOM 2188 C C . ALA B 1 119 ? -4.477 1.53 -14.414 1 98.94 119 ALA B C 1
ATOM 2190 O O . ALA B 1 119 ? -5.211 2.484 -14.68 1 98.94 119 ALA B O 1
ATOM 2191 N N . LYS B 1 120 ? -3.562 1.072 -15.195 1 98.81 120 LYS B N 1
ATOM 2192 C CA . LYS B 1 120 ? -3.424 1.608 -16.547 1 98.81 120 LYS B CA 1
ATOM 2193 C C . LYS B 1 120 ? -4.672 1.326 -17.375 1 98.81 120 LYS B C 1
ATOM 2195 O O . LYS B 1 120 ? -5.164 2.209 -18.094 1 98.81 120 LYS B O 1
ATOM 2200 N N . MET B 1 121 ? -5.184 0.168 -17.312 1 98.81 121 MET B N 1
ATOM 2201 C CA . MET B 1 121 ? -6.383 -0.228 -18.047 1 98.81 121 MET B CA 1
ATOM 2202 C C . MET B 1 121 ? -7.559 0.675 -17.688 1 98.81 121 MET B C 1
ATOM 2204 O O . MET B 1 121 ? -8.406 0.963 -18.531 1 98.81 121 MET B O 1
ATOM 2208 N N . LEU B 1 122 ? -7.629 1.116 -16.453 1 98.81 122 LEU B N 1
ATOM 2209 C CA . LEU B 1 122 ? -8.75 1.91 -15.969 1 98.81 122 LEU B CA 1
ATOM 2210 C C . LEU B 1 122 ? -8.445 3.4 -16.062 1 98.81 122 LEU B C 1
ATOM 2212 O O . LEU B 1 122 ? -9.133 4.223 -15.461 1 98.81 122 LEU B O 1
ATOM 2216 N N . ASP B 1 123 ? -7.344 3.738 -16.641 1 98.44 123 ASP B N 1
ATOM 2217 C CA . ASP B 1 123 ? -6.961 5.094 -17.031 1 98.44 123 ASP B CA 1
ATOM 2218 C C . ASP B 1 123 ? -6.684 5.957 -15.805 1 98.44 123 ASP B C 1
ATOM 2220 O O . ASP B 1 123 ? -7.109 7.109 -15.742 1 98.44 123 ASP B O 1
ATOM 2224 N N . LEU B 1 124 ? -6.039 5.371 -14.852 1 98.69 124 LEU B N 1
ATOM 2225 C CA . LEU B 1 124 ? -5.602 6.145 -13.695 1 98.69 124 LEU B CA 1
ATOM 2226 C C . LEU B 1 124 ? -4.301 6.879 -13.992 1 98.69 124 LEU B C 1
ATOM 2228 O O . LEU B 1 124 ? -3.297 6.684 -13.305 1 98.69 124 LEU B O 1
ATOM 2232 N N . LYS B 1 125 ? -4.32 7.789 -14.844 1 96.75 125 LYS B N 1
ATOM 2233 C CA . LYS B 1 125 ? -3.15 8.453 -15.406 1 96.75 125 LYS B CA 1
ATOM 2234 C C . LYS B 1 125 ? -2.586 9.484 -14.43 1 96.75 125 LYS B C 1
ATOM 2236 O O . LYS B 1 125 ? -1.385 9.766 -14.438 1 96.75 125 LYS B O 1
ATOM 2241 N N . ASP B 1 126 ? -3.441 10.016 -13.578 1 97.56 126 ASP B N 1
ATOM 2242 C CA . ASP B 1 126 ? -3.008 11.078 -12.672 1 97.56 126 ASP B CA 1
ATOM 2243 C C . ASP B 1 126 ? -2.418 10.5 -11.391 1 97.56 126 ASP B C 1
ATOM 2245 O O . ASP B 1 126 ? -1.906 11.242 -10.547 1 97.56 126 ASP B O 1
ATOM 2249 N N . GLY B 1 127 ? -2.633 9.18 -11.234 1 98.38 127 GLY B N 1
ATOM 2250 C CA . GLY B 1 127 ? -2.055 8.523 -10.07 1 98.38 127 GLY B CA 1
ATOM 2251 C C . GLY B 1 127 ? -3.057 7.691 -9.297 1 98.38 127 GLY B C 1
ATOM 2252 O O . GLY B 1 127 ? -4.242 7.66 -9.633 1 98.38 127 GLY B O 1
ATOM 2253 N N . TYR B 1 128 ? -2.566 6.98 -8.398 1 98.88 128 TYR B N 1
ATOM 2254 C CA . TYR B 1 128 ? -3.334 6.074 -7.551 1 98.88 128 TYR B CA 1
ATOM 2255 C C . TYR B 1 128 ? -2.521 5.648 -6.336 1 98.88 128 TYR B C 1
ATOM 2257 O O . TYR B 1 128 ? -1.347 6.004 -6.207 1 98.88 128 TYR B O 1
ATOM 2265 N N . ARG B 1 129 ? -3.162 4.973 -5.445 1 98.94 129 ARG B N 1
ATOM 2266 C CA . ARG B 1 129 ? -2.527 4.441 -4.242 1 98.94 129 ARG B CA 1
ATOM 2267 C C . ARG B 1 129 ? -2.732 2.934 -4.137 1 98.94 129 ARG B C 1
ATOM 2269 O O . ARG B 1 129 ? -3.826 2.432 -4.402 1 98.94 129 ARG B O 1
ATOM 2276 N N . VAL B 1 130 ? -1.68 2.201 -3.865 1 98.94 130 VAL B N 1
ATOM 2277 C CA . VAL B 1 130 ? -1.768 0.779 -3.547 1 98.94 130 VAL B CA 1
ATOM 2278 C C . VAL B 1 130 ? -1.656 0.58 -2.037 1 98.94 130 VAL B C 1
ATOM 2280 O O . VAL B 1 130 ? -0.762 1.137 -1.395 1 98.94 130 VAL B O 1
ATOM 2283 N N . VAL B 1 131 ? -2.584 -0.197 -1.445 1 98.94 131 VAL B N 1
ATOM 2284 C CA . VAL B 1 131 ? -2.627 -0.37 0.003 1 98.94 131 VAL B CA 1
ATOM 2285 C C . VAL B 1 131 ? -2.746 -1.854 0.343 1 98.94 131 VAL B C 1
ATOM 2287 O O . VAL B 1 131 ? -3.564 -2.566 -0.244 1 98.94 131 VAL B O 1
ATOM 2290 N N . VAL B 1 132 ? -1.936 -2.334 1.188 1 98.94 132 VAL B N 1
ATOM 2291 C CA . VAL B 1 132 ? -2.08 -3.645 1.812 1 98.94 132 VAL B CA 1
ATOM 2292 C C . VAL B 1 132 ? -2.379 -3.477 3.301 1 98.94 132 VAL B C 1
ATOM 2294 O O . VAL B 1 132 ? -1.561 -2.932 4.047 1 98.94 132 VAL B O 1
ATOM 2297 N N . ASN B 1 133 ? -3.551 -3.898 3.695 1 98.75 133 ASN B N 1
ATOM 2298 C CA . ASN B 1 133 ? -3.873 -4.008 5.113 1 98.75 133 ASN B CA 1
ATOM 2299 C C . ASN B 1 133 ? -3.441 -5.355 5.684 1 98.75 133 ASN B C 1
ATOM 2301 O O . ASN B 1 133 ? -3.871 -6.406 5.203 1 98.75 133 ASN B O 1
ATOM 2305 N N . ASN B 1 134 ? -2.561 -5.312 6.66 1 98.75 134 ASN B N 1
ATOM 2306 C CA . ASN B 1 134 ? -2.064 -6.539 7.27 1 98.75 134 ASN B CA 1
ATOM 2307 C C . ASN B 1 134 ? -2.391 -6.594 8.758 1 98.75 134 ASN B C 1
ATOM 2309 O O . ASN B 1 134 ? -1.953 -5.734 9.531 1 98.75 134 ASN B O 1
ATOM 2313 N N . GLY B 1 135 ? -3.227 -7.512 9.188 1 98.12 135 GLY B N 1
ATOM 2314 C CA . GLY B 1 135 ? -3.559 -7.688 10.594 1 98.12 135 GLY B CA 1
ATOM 2315 C C . GLY B 1 135 ? -4.551 -6.66 11.102 1 98.12 135 GLY B C 1
ATOM 2316 O O . GLY B 1 135 ? -5.004 -5.801 10.352 1 98.12 135 GLY B O 1
ATOM 2317 N N . ARG B 1 136 ? -4.812 -6.75 12.344 1 97.31 136 ARG B N 1
ATOM 2318 C CA . ARG B 1 136 ? -5.855 -5.969 13 1 97.31 136 ARG B CA 1
ATOM 2319 C C . ARG B 1 136 ? -5.555 -4.477 12.922 1 97.31 136 ARG B C 1
ATOM 2321 O O . ARG B 1 136 ? -6.41 -3.688 12.516 1 97.31 136 ARG B O 1
ATOM 2328 N N . HIS B 1 137 ? -4.371 -4.059 13.258 1 97.94 137 HIS B N 1
ATOM 2329 C CA . HIS B 1 137 ? -4.008 -2.645 13.258 1 97.94 137 HIS B CA 1
ATOM 2330 C C . HIS B 1 137 ? -4.051 -2.068 11.844 1 97.94 137 HIS B C 1
ATOM 2332 O O . HIS B 1 137 ? -4.32 -0.88 11.664 1 97.94 137 HIS B O 1
ATOM 2338 N N . GLY B 1 138 ? -3.822 -2.91 10.812 1 98.31 138 GLY B N 1
ATOM 2339 C CA . GLY B 1 138 ? -3.887 -2.463 9.43 1 98.31 138 GLY B CA 1
ATOM 2340 C C . GLY B 1 138 ? -5.305 -2.396 8.891 1 98.31 138 GLY B C 1
ATOM 2341 O O . GLY B 1 138 ? -5.527 -1.914 7.773 1 98.31 138 GLY B O 1
ATOM 2342 N N . CYS B 1 139 ? -6.27 -2.949 9.617 1 98.12 139 CYS B N 1
ATOM 2343 C CA . CYS B 1 139 ? -7.68 -2.986 9.258 1 98.12 139 CYS B CA 1
ATOM 2344 C C . CYS B 1 139 ? -7.965 -4.133 8.289 1 98.12 139 CYS B C 1
ATOM 2346 O O . CYS B 1 139 ? -8.82 -4.012 7.41 1 98.12 139 CYS B O 1
ATOM 2348 N N . GLN B 1 140 ? -7.191 -5.156 8.422 1 98.12 140 GLN B N 1
ATOM 2349 C CA . GLN B 1 140 ? -7.477 -6.312 7.574 1 98.12 140 GLN B CA 1
ATOM 2350 C C . GLN B 1 140 ? -8.75 -7.023 8.031 1 98.12 140 GLN B C 1
ATOM 2352 O O . GLN B 1 140 ? -8.805 -7.555 9.141 1 98.12 140 GLN B O 1
ATOM 2357 N N . SER B 1 141 ? -9.727 -7.074 7.102 1 96.25 141 SER B N 1
ATOM 2358 C CA . SER B 1 141 ? -11.008 -7.672 7.473 1 96.25 141 SER B CA 1
ATOM 2359 C C . SER B 1 141 ? -11.219 -9.008 6.762 1 96.25 141 SER B C 1
ATOM 2361 O O . SER B 1 141 ? -12.102 -9.773 7.129 1 96.25 141 SER B O 1
ATOM 2363 N N . VAL B 1 142 ? -10.562 -9.273 5.723 1 96.88 142 VAL B N 1
ATOM 2364 C CA . VAL B 1 142 ? -10.531 -10.555 5.027 1 96.88 142 VAL B CA 1
ATOM 2365 C C . VAL B 1 142 ? -9.109 -11.109 5.031 1 96.88 142 VAL B C 1
ATOM 2367 O O . VAL B 1 142 ? -8.188 -10.477 4.516 1 96.88 142 VAL B O 1
ATOM 2370 N N . TYR B 1 143 ? -8.953 -12.242 5.648 1 97.25 143 TYR B N 1
ATOM 2371 C CA . TYR B 1 143 ? -7.617 -12.805 5.789 1 97.25 143 TYR B CA 1
ATOM 2372 C C . TYR B 1 143 ? -7.238 -13.641 4.566 1 97.25 143 TYR B C 1
ATOM 2374 O O . TYR B 1 143 ? -7.059 -14.852 4.668 1 97.25 143 TYR B O 1
ATOM 2382 N N . HIS B 1 144 ? -7.199 -13.016 3.506 1 98.38 144 HIS B N 1
ATOM 2383 C CA . HIS B 1 144 ? -6.648 -13.305 2.188 1 98.38 144 HIS B CA 1
ATOM 2384 C C . HIS B 1 144 ? -5.91 -12.102 1.623 1 98.38 144 HIS B C 1
ATOM 2386 O O . HIS B 1 144 ? -6.516 -11.055 1.382 1 98.38 144 HIS B O 1
ATOM 2392 N N . LEU B 1 145 ? -4.598 -12.281 1.5 1 98.62 145 LEU B N 1
ATOM 2393 C CA . LEU B 1 145 ? -3.791 -11.148 1.061 1 98.62 145 LEU B CA 1
ATOM 2394 C C . LEU B 1 145 ? -4.43 -10.461 -0.141 1 98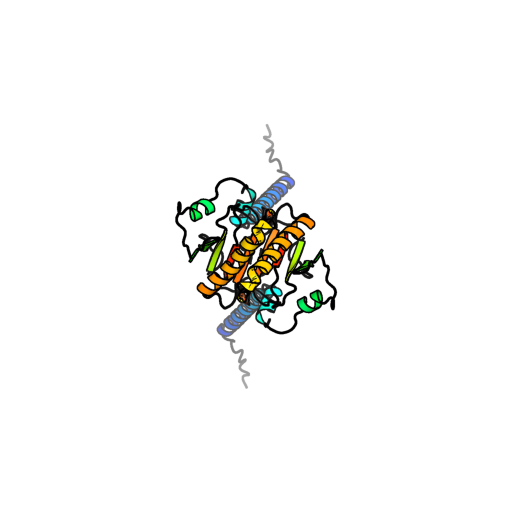.62 145 LEU B C 1
ATOM 2396 O O . LEU B 1 145 ? -4.902 -11.125 -1.065 1 98.62 145 LEU B O 1
ATOM 2400 N N . HIS B 1 146 ? -4.523 -9.133 -0.111 1 98.81 146 HIS B N 1
ATOM 2401 C CA . HIS B 1 146 ? -5.031 -8.398 -1.261 1 98.81 146 HIS B CA 1
ATOM 2402 C C . HIS B 1 146 ? -4.5 -6.965 -1.273 1 98.81 146 HIS B C 1
ATOM 2404 O O . HIS B 1 146 ? -4.262 -6.379 -0.216 1 98.81 146 HIS B O 1
ATOM 2410 N N . LEU B 1 147 ? -4.277 -6.457 -2.443 1 98.94 147 LEU B N 1
ATOM 2411 C CA . LEU B 1 147 ? -3.916 -5.066 -2.688 1 98.94 147 LEU B CA 1
ATOM 2412 C C . LEU B 1 147 ? -5.152 -4.238 -3.033 1 98.94 147 LEU B C 1
ATOM 2414 O O . LEU B 1 147 ? -5.898 -4.586 -3.951 1 98.94 147 LEU B O 1
ATOM 2418 N N . HIS B 1 148 ? -5.406 -3.215 -2.23 1 98.94 148 HIS B N 1
ATOM 2419 C CA . HIS B 1 148 ? -6.348 -2.18 -2.646 1 98.94 148 HIS B CA 1
ATOM 2420 C C . HIS B 1 148 ? -5.688 -1.183 -3.594 1 98.94 148 HIS B C 1
ATOM 2422 O O . HIS B 1 148 ? -4.602 -0.672 -3.307 1 98.94 148 HIS B O 1
ATOM 2428 N N . VAL B 1 149 ? -6.293 -0.916 -4.664 1 98.94 149 VAL B N 1
ATOM 2429 C CA . VAL B 1 149 ? -5.848 0.163 -5.543 1 98.94 149 VAL B CA 1
ATOM 2430 C C . VAL B 1 149 ? -6.938 1.228 -5.645 1 98.94 149 VAL B C 1
ATOM 2432 O O . VAL B 1 149 ? -8.062 0.936 -6.051 1 98.94 149 VAL B O 1
ATOM 2435 N N . LEU B 1 150 ? -6.617 2.404 -5.219 1 98.88 150 LEU B N 1
ATOM 2436 C CA . LEU B 1 150 ? -7.566 3.51 -5.152 1 98.88 150 LEU B CA 1
ATOM 2437 C C . LEU B 1 150 ? -7.109 4.672 -6.027 1 98.88 150 LEU B C 1
ATOM 2439 O O . LEU B 1 150 ? -5.945 5.07 -5.98 1 98.88 150 LEU B O 1
ATOM 2443 N N . GLY B 1 151 ? -7.945 5.207 -6.824 1 98.69 151 GLY B N 1
ATOM 2444 C CA . GLY B 1 151 ? -7.645 6.336 -7.688 1 98.69 151 GLY B CA 1
ATOM 2445 C C . GLY B 1 151 ? -8.883 7.035 -8.211 1 98.69 151 GLY B C 1
ATOM 2446 O O . GLY B 1 151 ? -9.984 6.844 -7.684 1 98.69 151 GLY B O 1
ATOM 2447 N N . GLY B 1 152 ? -8.664 7.965 -9.148 1 98.56 152 GLY B N 1
ATOM 2448 C CA . GLY B 1 152 ? -9.75 8.727 -9.742 1 98.56 152 GLY B CA 1
ATOM 2449 C C . GLY B 1 152 ? -10.062 10.008 -8.992 1 98.56 152 GLY B C 1
ATOM 2450 O O . GLY B 1 152 ? -11.016 10.711 -9.32 1 98.56 152 GLY B O 1
ATOM 2451 N N . ARG B 1 153 ? -9.328 10.328 -7.984 1 97.81 153 ARG B N 1
ATOM 2452 C CA . ARG B 1 153 ? -9.375 11.57 -7.211 1 97.81 153 ARG B CA 1
ATOM 2453 C C . ARG B 1 153 ? -8.031 11.852 -6.547 1 97.81 153 ARG B C 1
ATOM 2455 O O . ARG B 1 153 ? -7.188 10.961 -6.445 1 97.81 153 ARG B O 1
ATOM 2462 N N . GLN B 1 154 ? -7.828 13.062 -6.129 1 97.81 154 GLN B N 1
ATOM 2463 C CA . GLN B 1 154 ? -6.699 13.359 -5.258 1 97.81 154 GLN B CA 1
ATOM 2464 C C . GLN B 1 154 ? -6.867 12.711 -3.889 1 97.81 154 GLN B C 1
ATOM 2466 O O . GLN B 1 154 ? -7.824 13.008 -3.17 1 97.81 154 GLN B O 1
ATOM 2471 N N . LEU B 1 155 ? -5.992 11.836 -3.592 1 97.81 155 LEU B N 1
ATOM 2472 C CA . LEU B 1 155 ? -6.051 11.188 -2.285 1 97.81 155 LEU B CA 1
ATOM 2473 C C . LEU B 1 155 ? -5.395 12.062 -1.219 1 97.81 155 LEU B C 1
ATOM 2475 O O . LEU B 1 155 ? -4.57 12.922 -1.535 1 97.81 155 LEU B O 1
ATOM 2479 N N . ASP B 1 156 ? -5.766 11.75 0.025 1 96.31 156 ASP B N 1
ATOM 2480 C CA . ASP B 1 156 ? -5.242 12.539 1.139 1 96.31 156 ASP B CA 1
ATOM 2481 C C . ASP B 1 156 ? -4.117 11.797 1.854 1 96.31 156 ASP B C 1
ATOM 2483 O O . ASP B 1 156 ? -3.891 10.609 1.605 1 96.31 156 ASP B O 1
ATOM 2487 N N . TRP B 1 157 ? -3.43 12.445 2.711 1 96 157 TRP B N 1
ATOM 2488 C CA . TRP B 1 157 ? -2.355 11.953 3.564 1 96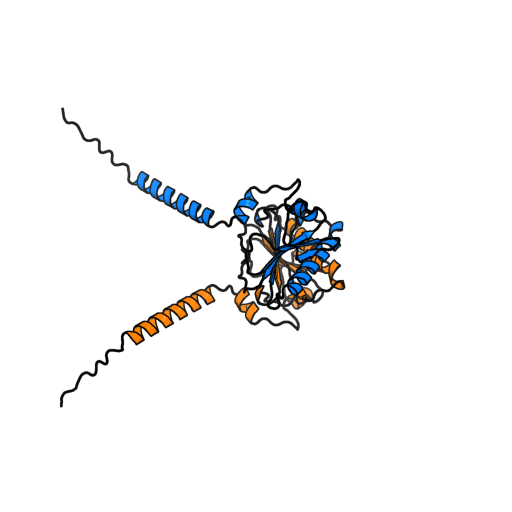 157 TRP B CA 1
ATOM 2489 C C . TRP B 1 157 ? -2.498 12.484 4.984 1 96 157 TRP B C 1
ATOM 2491 O O . TRP B 1 157 ? -2.783 13.672 5.184 1 96 157 TRP B O 1
ATOM 2501 N N . PRO B 1 158 ? -2.375 11.734 5.973 1 96.94 158 PRO B N 1
ATOM 2502 C CA . PRO B 1 158 ? -1.862 10.359 5.988 1 96.94 158 PRO B CA 1
ATOM 2503 C C . PRO B 1 158 ? -2.879 9.352 5.469 1 96.94 158 PRO B C 1
ATOM 2505 O O . PRO B 1 158 ? -4.047 9.688 5.266 1 96.94 158 PRO B O 1
ATOM 2508 N N . PRO B 1 159 ? -2.406 8.172 5.184 1 97.19 159 PRO B N 1
ATOM 2509 C CA . PRO B 1 159 ? -3.289 7.145 4.625 1 97.19 159 PRO B CA 1
ATOM 2510 C C . PRO B 1 159 ? -4.086 6.402 5.695 1 97.19 159 PRO B C 1
ATOM 2512 O O . PRO B 1 159 ? -4.125 5.172 5.699 1 97.19 159 PRO B O 1
ATOM 2515 N N . GLY B 1 160 ? -4.82 7.141 6.543 1 92.5 160 GLY B N 1
ATOM 2516 C CA . GLY B 1 160 ? -5.613 6.555 7.609 1 92.5 160 GLY B CA 1
ATOM 2517 C C . GLY B 1 160 ? -4.852 6.414 8.914 1 92.5 160 GLY B C 1
ATOM 2518 O O . GLY B 1 160 ? -3.629 6.555 8.945 1 92.5 160 GLY B O 1
#

pLDDT: mean 87.13, std 19.48, range [28.91, 98.94]

Secondary structure (DSSP, 8-state):
-----------HHHHHHHHHHHHHHHHHHHHHHHS-HHHHHHHH---SS--HHHHHHTTSS---EEEE-SSEEEEE-SS-SSSEEEEEEESS----GGG--GGGHHHHHHHHHHHHHHHHHTT-TT-EEEEEEEHHHHT--SSS--EEEEESSPPPSS--/-----------HHHHHHHHHHHHHHHHHHHHHHHS-HHHHHHHH---SS--HHHHHHTTSS---EEEE-SSEEEEE-SS-SSSEEEEEEESS----GGG--GGGHHHHHHHHHHHHHHHHHTT-TT-EEEEEEEHHHHT--SSS--EEEEESSPPPSS--

Radius of gyration: 26.08 Å; Cα contacts (8 Å, |Δi|>4): 586; chains: 2; bounding box: 74×97×79 Å

Organism: Parascaris univalens (NCBI:txid6257)